Protein AF-A0A850SGL0-F1 (afdb_monomer_lite)

Sequence (329 aa):
MRMSSVAVGAVLAVLAAGAVQAQKPDKGEKARAVVNAAEKLEKAEKAAAKEEERRRKDPLTPYSIAEKSPDADWRTVDPENLLVLDLPAGPVFVEMRPDLAPAHVAQIKTLVRQGFYNGLTFHRVIEGFVAQGGDPKGDGTGRSSLPDLKGEFVKDAKDVANFDEIGRDRIAARVGFIEGLPVGAQPESLRSFRADRRVELWPLHCPGVLSMARSSRPDSANSQFFILLGDARLNLDRTYTVWGMIVDGTENSRRIDRGEPPKRPTPIVRARMALDMPAAERPKIEVMKTGSESFKKYVEALGAVKDGYVKDVCDITAPRRINGKIEIL

Radius of gyration: 26.4 Å; chains: 1; bounding box: 70×52×76 Å

pLDDT: mean 89.94, std 16.81, range [28.95, 98.88]

Foldseek 3Di:
DDDDDDDPPPDPDDDDDDDDDDDDDDPVVVVVVVVVVVVVVVVVVVVVVVVVVVCVVDPPALVVLVVPDDPVQKDWQDLQQWKWFQFPLGIWIKRWDCLQVVVVSVQQQVCQVVQQQAFWFQFAADAQFKRKIQAPVSQPPHFDPDDFAAASQKDQPVSDPQFLWQFAEPQARTWGDDLFFIKGWHDQVCLVVDPVSGIIMGGFLFAQWKWFDADPDLRGGGRMIIGTNHGCRVPPHSRIRTTIGTLDDSVVVNPQAHDNGGPDTTGRNGMDRLVPDDPVPRKGKMWRRRNDPSNVSSCVSVVQDDPRYGHDPSVDGTWMATNNRIDDD

Secondary structure (DSSP, 8-state):
-----------------------PPPHHHHHHHHHHHHHHHHHHHHHHHHHHHHHHHS---HHHHHHH--GGGEEEPPGGGEEEEEETTEEEEEEE-TTT-HHHHHHHHHHHHTTTTTT-B--EEETTTEEEE-BSSSSS----SSPPBPP---EEGGG-S--EEEEB-SS-SEEEEETTEEEEE--GGGGGTSTT---EEEE---TTEEEE---SSSS-B-S-EEEESS--HHHHTTTS-EEEEEEE-HHHHHTSPPBTTBSSPPB--EEEEGGGS-GGGS--EEEE-TTSHHHHHHHHHTT-EETTEES-GGG----EEETTEEE--

Structure (mmCIF, N/CA/C/O backbone):
data_AF-A0A850SGL0-F1
#
_entry.id   AF-A0A850SGL0-F1
#
loop_
_atom_site.group_PDB
_atom_site.id
_atom_site.type_symbol
_atom_site.label_atom_id
_atom_site.label_alt_id
_atom_site.label_comp_id
_atom_site.label_asym_id
_atom_site.label_entity_id
_atom_site.label_seq_id
_atom_site.pdbx_PDB_ins_code
_atom_site.Cartn_x
_atom_site.Cartn_y
_atom_site.Cartn_z
_atom_site.occupancy
_atom_site.B_iso_or_equiv
_atom_site.auth_seq_id
_atom_site.auth_comp_id
_atom_site.auth_asym_id
_atom_site.auth_atom_id
_atom_site.pdbx_PDB_model_num
ATOM 1 N N . MET A 1 1 ? 1.103 -4.301 52.916 1.00 33.78 1 MET A N 1
ATOM 2 C CA . MET A 1 1 ? 1.356 -3.006 52.240 1.00 33.78 1 MET A CA 1
ATOM 3 C C . MET A 1 1 ? 0.065 -2.568 51.562 1.00 33.78 1 MET A C 1
ATOM 5 O O . MET A 1 1 ? -0.638 -3.416 51.036 1.00 33.78 1 MET A O 1
ATOM 9 N N . ARG A 1 2 ? -0.293 -1.293 51.727 1.00 33.72 2 ARG A N 1
ATOM 10 C CA . ARG A 1 2 ? -1.637 -0.699 51.598 1.00 33.72 2 ARG A CA 1
ATOM 11 C C . ARG A 1 2 ? -2.278 -0.868 50.206 1.00 33.72 2 ARG A C 1
ATOM 13 O O . ARG A 1 2 ? -1.686 -0.448 49.220 1.00 33.72 2 ARG A O 1
ATOM 20 N N . MET A 1 3 ? -3.514 -1.377 50.155 1.00 28.95 3 MET A N 1
ATOM 21 C CA . MET A 1 3 ? -4.458 -1.098 49.064 1.00 28.95 3 MET A CA 1
ATOM 22 C C . MET A 1 3 ? -5.067 0.281 49.329 1.00 28.95 3 MET A C 1
ATOM 24 O O . MET A 1 3 ? -5.768 0.466 50.322 1.00 28.95 3 MET A O 1
ATOM 28 N N . SER A 1 4 ? -4.747 1.255 48.480 1.00 31.31 4 SER A N 1
ATOM 29 C CA . SER A 1 4 ? -5.344 2.589 48.527 1.00 31.31 4 SER A CA 1
ATOM 30 C C . SER A 1 4 ? -6.719 2.559 47.869 1.00 31.31 4 SER A C 1
ATOM 32 O O . SER A 1 4 ? -6.849 2.432 46.656 1.00 31.31 4 SER A O 1
ATOM 34 N N . SER A 1 5 ? -7.735 2.692 48.708 1.00 36.97 5 SER A N 1
ATOM 35 C CA . SER A 1 5 ? -9.097 3.090 48.391 1.00 36.97 5 SER A CA 1
ATOM 36 C C . SER A 1 5 ? -9.104 4.511 47.821 1.00 36.97 5 SER A C 1
ATOM 38 O O . SER A 1 5 ? -8.933 5.475 48.562 1.00 36.97 5 SER A O 1
ATOM 40 N N . VAL A 1 6 ? -9.301 4.660 46.509 1.00 35.28 6 VAL A N 1
ATOM 41 C CA . VAL A 1 6 ? -9.584 5.959 45.881 1.00 35.28 6 VAL A CA 1
ATOM 42 C C . VAL A 1 6 ? -10.617 5.768 44.767 1.00 35.28 6 VAL A C 1
ATOM 44 O O . VAL A 1 6 ? -10.437 4.930 43.891 1.00 35.28 6 VAL A O 1
ATOM 47 N N . ALA A 1 7 ? -11.659 6.605 44.822 1.00 34.94 7 ALA A N 1
ATOM 48 C CA . ALA A 1 7 ? -12.658 6.899 43.788 1.00 34.94 7 ALA A CA 1
ATOM 49 C C . ALA A 1 7 ? -13.904 5.990 43.657 1.00 34.94 7 ALA A C 1
ATOM 51 O O . ALA A 1 7 ? -14.229 5.516 42.576 1.00 34.94 7 ALA A O 1
ATOM 52 N N . VAL A 1 8 ? -14.709 5.903 44.724 1.00 32.78 8 VAL A N 1
ATOM 53 C CA . VAL A 1 8 ? -16.189 5.847 44.606 1.00 32.78 8 VAL A CA 1
ATOM 54 C C . VAL A 1 8 ? -16.765 7.069 45.328 1.00 32.78 8 VAL A C 1
ATOM 56 O O . VAL A 1 8 ? -17.462 6.981 46.331 1.00 32.78 8 VAL A O 1
ATOM 59 N N . GLY A 1 9 ? -16.355 8.254 44.880 1.00 31.41 9 GLY A N 1
ATOM 60 C CA . GLY A 1 9 ? -16.652 9.517 45.550 1.00 31.41 9 GLY A CA 1
ATOM 61 C C . GLY A 1 9 ? -16.873 10.645 44.558 1.00 31.41 9 GLY A C 1
ATOM 62 O O . GLY A 1 9 ? -16.135 11.618 44.595 1.00 31.41 9 GLY A O 1
ATOM 63 N N . ALA A 1 10 ? -17.836 10.497 43.642 1.00 36.59 10 ALA A N 1
ATOM 64 C CA . ALA A 1 10 ? -18.310 11.596 42.794 1.00 36.59 10 ALA A CA 1
ATOM 65 C C . ALA A 1 10 ? -19.647 11.271 42.091 1.00 36.59 10 ALA A C 1
ATOM 67 O O . ALA A 1 10 ? -19.711 11.262 40.869 1.00 36.59 10 ALA A O 1
ATOM 68 N N . VAL A 1 11 ? -20.733 11.013 42.832 1.00 31.78 11 VAL A N 1
ATOM 69 C CA . VAL A 1 11 ? -22.109 11.109 42.274 1.00 31.78 11 VAL A CA 1
ATOM 70 C C . VAL A 1 11 ? -23.056 11.771 43.286 1.00 31.78 11 VAL A C 1
ATOM 72 O O . VAL A 1 11 ? -24.166 11.320 43.541 1.00 31.78 11 VAL A O 1
ATOM 75 N N . LEU A 1 12 ? -22.603 12.859 43.909 1.00 31.55 12 LEU A N 1
ATOM 76 C CA . LEU A 1 12 ? -23.414 13.650 44.840 1.00 31.55 12 LEU A CA 1
ATOM 77 C C . LEU A 1 12 ? -23.249 15.143 44.538 1.00 31.55 12 LEU A C 1
ATOM 79 O O . LEU A 1 12 ? -22.857 15.925 45.393 1.00 31.55 12 LEU A O 1
ATOM 83 N N . ALA A 1 13 ? -23.478 15.531 43.280 1.00 35.78 13 ALA A N 1
ATOM 84 C CA . ALA A 1 13 ? -23.417 16.934 42.870 1.00 35.78 13 ALA A CA 1
ATOM 85 C C . ALA A 1 13 ? -24.183 17.221 41.567 1.00 35.78 13 ALA A C 1
ATOM 87 O O . ALA A 1 13 ? -23.604 17.739 40.625 1.00 35.78 13 ALA A O 1
ATOM 88 N N . VAL A 1 14 ? -25.484 16.930 41.494 1.00 33.84 14 VAL A N 1
ATOM 89 C CA . VAL A 1 14 ? -26.382 17.673 40.590 1.00 33.84 14 VAL A CA 1
ATOM 90 C C . VAL A 1 14 ? -27.752 17.731 41.246 1.00 33.84 14 VAL A C 1
ATOM 92 O O . VAL A 1 14 ? -28.431 16.717 41.280 1.00 33.84 14 VAL A O 1
ATOM 95 N N . LEU A 1 15 ? -28.127 18.887 41.798 1.00 36.53 15 LEU A N 1
ATOM 96 C CA . LEU A 1 15 ? -29.508 19.388 41.899 1.00 36.53 15 LEU A CA 1
ATOM 97 C C . LEU A 1 15 ? -29.483 20.755 42.610 1.00 36.53 15 LEU A C 1
ATOM 99 O O . LEU A 1 15 ? -29.804 20.849 43.789 1.00 36.53 15 LEU A O 1
ATOM 103 N N . ALA A 1 16 ? -29.084 21.813 41.899 1.00 37.00 16 ALA A N 1
ATOM 104 C CA . ALA A 1 16 ? -29.502 23.189 42.204 1.00 37.00 16 ALA A CA 1
ATOM 105 C C . ALA A 1 16 ? -29.044 24.163 41.104 1.00 37.00 16 ALA A C 1
ATOM 107 O O . ALA A 1 16 ? -27.930 24.666 41.167 1.00 37.00 16 ALA A O 1
ATOM 108 N N . ALA A 1 17 ? -29.905 24.428 40.116 1.00 38.16 17 ALA A N 1
ATOM 109 C CA . ALA A 1 17 ? -30.113 25.755 39.510 1.00 38.16 17 ALA A CA 1
ATOM 110 C C . ALA A 1 17 ? -31.098 25.630 38.336 1.00 38.16 17 ALA A C 1
ATOM 112 O O . ALA A 1 17 ? -30.758 25.132 37.269 1.00 38.16 17 ALA A O 1
ATOM 113 N N . GLY A 1 18 ? -32.335 26.071 38.552 1.00 32.91 18 GLY A N 1
ATOM 114 C CA . GLY A 1 18 ? -33.391 26.084 37.543 1.00 32.91 18 GLY A CA 1
ATOM 115 C C . GLY A 1 18 ? -34.723 26.413 38.198 1.00 32.91 18 GLY A C 1
ATOM 116 O O . GLY A 1 18 ? -35.476 25.517 38.565 1.00 32.91 18 GLY A O 1
ATOM 117 N N . ALA A 1 19 ? -34.975 27.702 38.425 1.00 39.66 19 ALA A N 1
ATOM 118 C CA . ALA A 1 19 ? -36.243 28.191 38.945 1.00 39.66 19 ALA A CA 1
ATOM 119 C C . ALA A 1 19 ? -37.332 28.029 37.872 1.00 39.66 19 ALA A C 1
ATOM 121 O O . ALA A 1 19 ? -37.523 28.892 37.024 1.00 39.66 19 ALA A O 1
ATOM 122 N N . VAL A 1 20 ? -38.040 26.903 37.921 1.00 36.47 20 VAL A N 1
ATOM 123 C CA . VAL A 1 20 ? -39.351 26.708 37.298 1.00 36.47 20 VAL A CA 1
ATOM 124 C C . VAL A 1 20 ? -40.297 26.334 38.432 1.00 36.47 20 VAL A C 1
ATOM 126 O O . VAL A 1 20 ? -39.972 25.478 39.255 1.00 36.47 20 VAL A O 1
ATOM 129 N N . GLN A 1 21 ? -41.436 27.022 38.526 1.00 45.97 21 GLN A N 1
ATOM 130 C CA . GLN A 1 21 ? -42.489 26.731 39.497 1.00 45.97 21 GLN A CA 1
ATOM 131 C C . GLN A 1 21 ? -42.933 25.269 39.371 1.00 45.97 21 GLN A C 1
ATOM 133 O O . GLN A 1 21 ? -43.703 24.915 38.486 1.00 45.97 21 GLN A O 1
ATOM 138 N N . ALA A 1 22 ? -42.442 24.426 40.276 1.00 42.88 22 ALA A N 1
ATOM 139 C CA . ALA A 1 22 ? -42.881 23.054 40.448 1.00 42.88 22 ALA A CA 1
ATOM 140 C C . ALA A 1 22 ? -43.537 22.923 41.825 1.00 42.88 22 ALA A C 1
ATOM 142 O O . ALA A 1 22 ? -42.980 23.336 42.847 1.00 42.88 22 ALA A O 1
ATOM 143 N N . GLN A 1 23 ? -44.748 22.368 41.828 1.00 50.06 23 GLN A N 1
ATOM 144 C CA . GLN A 1 23 ? -45.470 21.889 43.005 1.00 50.06 23 GLN A CA 1
ATOM 145 C C . GLN A 1 23 ? -44.514 21.207 43.998 1.00 50.06 23 GLN A C 1
ATOM 147 O O . GLN A 1 23 ? -43.664 20.413 43.597 1.00 50.06 23 GLN A O 1
ATOM 152 N N . LYS A 1 24 ? -44.645 21.510 45.302 1.00 48.31 24 LYS A N 1
ATOM 153 C CA . LYS A 1 24 ? -43.891 20.810 46.355 1.00 48.31 24 LYS A CA 1
ATOM 154 C C . LYS A 1 24 ? -44.195 19.307 46.231 1.00 48.31 24 LYS A C 1
ATOM 156 O O . LYS A 1 24 ? -45.353 18.948 46.430 1.00 48.31 24 LYS A O 1
ATOM 161 N N . PRO A 1 25 ? -43.202 18.450 45.928 1.00 49.62 25 PRO A N 1
ATOM 162 C CA . PRO A 1 25 ? -43.452 17.025 45.756 1.00 49.62 25 PRO A CA 1
ATOM 163 C C . PRO A 1 25 ? -43.920 16.421 47.077 1.00 49.62 25 PRO A C 1
ATOM 165 O O . PRO A 1 25 ? -43.386 16.773 48.139 1.00 49.62 25 PRO A O 1
ATOM 168 N N . ASP A 1 26 ? -44.890 15.514 47.006 1.00 61.56 26 ASP A N 1
ATOM 169 C CA . ASP A 1 26 ? -45.398 14.775 48.158 1.00 61.56 26 ASP A CA 1
ATOM 170 C C . ASP A 1 26 ? -44.255 13.986 48.834 1.00 61.56 26 ASP A C 1
ATOM 172 O O . ASP A 1 26 ? -43.322 13.503 48.178 1.00 61.56 26 ASP A O 1
ATOM 176 N N . LYS A 1 27 ? -44.292 13.846 50.166 1.00 59.03 27 LYS A N 1
ATOM 177 C CA . LYS A 1 27 ? -43.261 13.113 50.927 1.00 59.03 27 LYS A CA 1
ATOM 178 C C . LYS A 1 27 ? -43.120 11.666 50.429 1.00 59.03 27 LYS A C 1
ATOM 180 O O . LYS A 1 27 ? -42.008 11.138 50.432 1.00 59.03 27 LYS A O 1
ATOM 185 N N . GLY A 1 28 ? -44.212 11.058 49.955 1.00 62.16 28 GLY A N 1
ATOM 186 C CA . GLY A 1 28 ? -44.210 9.722 49.349 1.00 62.16 28 GLY A CA 1
ATOM 187 C C . GLY A 1 28 ? -43.513 9.650 47.983 1.00 62.16 28 GLY A C 1
ATOM 188 O O . GLY A 1 28 ? -42.876 8.645 47.665 1.00 62.16 28 GLY A O 1
ATOM 189 N N . GLU A 1 29 ? -43.561 10.725 47.195 1.00 64.44 29 GLU A N 1
ATOM 190 C CA . GLU A 1 29 ? -42.944 10.805 45.866 1.00 64.44 29 GLU A CA 1
ATOM 191 C C . GLU A 1 29 ? -41.420 10.968 45.961 1.00 64.44 29 GLU A C 1
ATOM 193 O O . GLU A 1 29 ? -40.671 10.275 45.269 1.00 64.44 29 GLU A O 1
ATOM 198 N N . LYS A 1 30 ? -40.942 11.790 46.908 1.00 65.25 30 LYS A N 1
ATOM 199 C CA . LYS A 1 30 ? -39.504 11.900 47.213 1.00 65.25 30 LYS A CA 1
ATOM 200 C C . LYS A 1 30 ? -38.923 10.590 47.740 1.00 65.25 30 LYS A C 1
ATOM 202 O O . LYS A 1 30 ? -37.830 10.209 47.331 1.00 65.25 30 LYS A O 1
ATOM 207 N N . ALA A 1 31 ? -39.648 9.887 48.610 1.00 68.12 31 ALA A N 1
ATOM 208 C CA . ALA A 1 31 ? -39.209 8.595 49.134 1.00 68.12 31 ALA A CA 1
ATOM 209 C C . ALA A 1 31 ? -39.085 7.540 48.019 1.00 68.12 31 ALA A C 1
ATOM 211 O O . ALA A 1 31 ? -38.063 6.863 47.929 1.00 68.12 31 ALA A O 1
ATOM 212 N N . ARG A 1 32 ? -40.067 7.459 47.108 1.00 76.50 32 ARG A N 1
ATOM 213 C CA . ARG A 1 32 ? -39.998 6.583 45.924 1.00 76.50 32 ARG A CA 1
ATOM 214 C C . ARG A 1 32 ? -38.840 6.933 44.989 1.00 76.50 32 ARG A C 1
ATOM 216 O O . ARG A 1 32 ? -38.176 6.030 44.492 1.00 76.50 32 ARG A O 1
ATOM 223 N N . ALA A 1 33 ? -38.571 8.219 44.766 1.00 75.75 33 ALA A N 1
ATOM 224 C CA . ALA A 1 33 ? -37.459 8.653 43.920 1.00 75.75 33 ALA A CA 1
ATOM 225 C C . ALA A 1 33 ? -36.092 8.227 44.485 1.00 75.75 33 ALA A C 1
ATOM 227 O O . ALA A 1 33 ? -35.233 7.774 43.729 1.00 75.75 33 ALA A O 1
ATOM 228 N N . VAL A 1 34 ? -35.909 8.314 45.807 1.00 77.88 34 VAL A N 1
ATOM 229 C CA . VAL A 1 34 ? -34.675 7.884 46.487 1.00 77.88 34 VAL A CA 1
ATOM 230 C C . VAL A 1 34 ? -34.494 6.366 46.407 1.00 77.88 34 VAL A C 1
ATOM 232 O O . VAL A 1 34 ? -33.401 5.909 46.082 1.00 77.88 34 VAL A O 1
ATOM 235 N N . VAL A 1 35 ? -35.559 5.587 46.623 1.00 82.81 35 VAL A N 1
ATOM 236 C 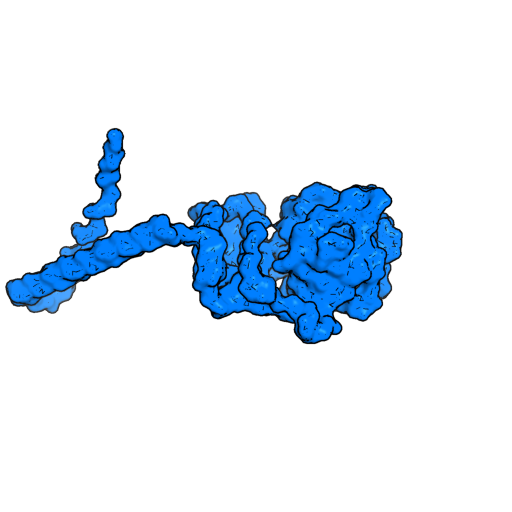CA . VAL A 1 35 ? -35.513 4.118 46.496 1.00 82.81 35 VAL A CA 1
ATOM 237 C C . VAL A 1 35 ? -35.158 3.703 45.065 1.00 82.81 35 VAL A C 1
ATOM 239 O O . VAL A 1 35 ? -34.231 2.925 44.861 1.00 82.81 35 VAL A O 1
ATOM 242 N N . ASN A 1 36 ? -35.798 4.307 44.060 1.00 85.19 36 ASN A N 1
ATOM 243 C CA . ASN A 1 36 ? -35.505 4.026 42.651 1.00 85.19 36 ASN A CA 1
ATOM 244 C C . ASN A 1 36 ? -34.065 4.400 42.255 1.00 85.19 36 ASN A C 1
ATOM 246 O O . ASN A 1 36 ? -33.461 3.743 41.406 1.00 85.19 36 ASN A O 1
ATOM 250 N N . ALA A 1 37 ? -33.511 5.471 42.831 1.00 80.75 37 ALA A N 1
ATOM 251 C CA . ALA A 1 37 ? -32.126 5.869 42.599 1.00 80.75 37 ALA A CA 1
ATOM 252 C C . ALA A 1 37 ? -31.135 4.883 43.240 1.00 80.75 37 ALA A C 1
ATOM 254 O O . ALA A 1 37 ? -30.155 4.509 42.595 1.00 80.75 37 ALA A O 1
ATOM 255 N N . ALA A 1 38 ? -31.416 4.418 44.462 1.00 83.94 38 ALA A N 1
ATOM 256 C CA . ALA A 1 38 ? -30.606 3.417 45.154 1.00 83.94 38 ALA A CA 1
ATOM 257 C C . ALA A 1 38 ? -30.594 2.072 44.405 1.00 83.94 38 ALA A C 1
ATOM 259 O O . ALA A 1 38 ? -29.526 1.513 44.170 1.00 83.94 38 ALA A O 1
ATOM 260 N N . GLU A 1 39 ? -31.750 1.604 43.924 1.00 89.31 39 GLU A N 1
ATOM 261 C CA . GLU A 1 39 ? -31.835 0.382 43.111 1.00 89.31 39 GLU A CA 1
ATOM 262 C C . GLU A 1 39 ? -31.073 0.500 41.780 1.00 89.31 39 GLU A C 1
ATOM 264 O O . GLU A 1 39 ? -30.473 -0.469 41.307 1.00 89.31 39 GLU A O 1
ATOM 269 N N . LYS A 1 40 ? -31.083 1.684 41.150 1.00 87.94 40 LYS A N 1
ATOM 270 C CA . LYS A 1 40 ? -30.298 1.943 39.931 1.00 87.94 40 LYS A CA 1
ATOM 271 C C . LYS A 1 40 ? -28.796 1.918 40.205 1.00 87.94 40 LYS A C 1
ATOM 273 O O . LYS A 1 40 ? -28.064 1.352 39.396 1.00 87.94 40 LYS A O 1
ATOM 278 N N . LEU A 1 41 ? -28.352 2.503 41.318 1.00 87.56 41 LEU A N 1
ATOM 279 C CA . LEU A 1 41 ? -26.951 2.482 41.745 1.00 87.56 41 LEU A CA 1
ATOM 280 C C . LEU A 1 41 ? -26.482 1.053 42.032 1.00 87.56 41 LEU A C 1
ATOM 282 O O . LEU A 1 41 ? -25.485 0.625 41.461 1.00 87.56 41 LEU A O 1
ATOM 286 N N . GLU A 1 42 ? -27.250 0.275 42.795 1.00 90.94 42 GLU A N 1
ATOM 287 C CA . GLU A 1 42 ? -26.913 -1.120 43.104 1.00 90.94 42 GLU A CA 1
ATOM 288 C C . GLU A 1 42 ? -26.823 -1.987 41.833 1.00 90.94 42 GLU A C 1
ATOM 290 O O . GLU A 1 42 ? -25.911 -2.805 41.674 1.00 90.94 42 GLU A O 1
ATOM 295 N N . LYS A 1 43 ? -27.745 -1.794 40.878 1.00 88.06 43 LYS A N 1
ATOM 296 C CA . LYS A 1 43 ? -27.687 -2.472 39.573 1.00 88.06 43 LYS A CA 1
ATOM 297 C C . LYS A 1 43 ? -26.456 -2.061 38.765 1.00 88.06 43 LYS A C 1
ATOM 299 O O . LYS A 1 43 ? -25.845 -2.926 38.138 1.00 88.06 43 LYS A O 1
ATOM 304 N N . ALA A 1 44 ? -26.093 -0.779 38.774 1.00 86.75 44 ALA A N 1
ATOM 305 C CA . ALA A 1 44 ? -24.912 -0.278 38.075 1.00 86.75 44 ALA A CA 1
ATOM 306 C C . ALA A 1 44 ? -23.612 -0.830 38.683 1.00 86.75 44 ALA A C 1
ATOM 308 O O . ALA A 1 44 ? -22.739 -1.274 37.941 1.00 86.75 44 ALA A O 1
ATOM 309 N N . GLU A 1 45 ? -23.512 -0.892 40.012 1.00 89.31 45 GLU A N 1
ATOM 310 C CA . GLU A 1 45 ? -22.363 -1.467 40.723 1.00 89.31 45 GLU A CA 1
ATOM 311 C C . GLU A 1 45 ? -22.209 -2.967 40.443 1.00 89.31 45 GLU A C 1
ATOM 313 O O . GLU A 1 45 ? -21.121 -3.427 40.095 1.00 89.31 45 GLU A O 1
ATOM 318 N N . LYS A 1 46 ? -23.305 -3.736 40.499 1.00 89.88 46 LYS A N 1
ATOM 319 C CA . LYS A 1 46 ? -23.295 -5.168 40.148 1.00 89.88 46 LYS A CA 1
ATOM 320 C C . LYS A 1 46 ? -22.911 -5.403 38.686 1.00 89.88 46 LYS A C 1
ATOM 322 O O . LYS A 1 46 ? -22.181 -6.350 38.391 1.00 89.88 46 LYS A O 1
ATOM 327 N N . ALA A 1 47 ? -23.381 -4.557 37.769 1.00 83.25 47 ALA A N 1
ATOM 328 C CA . ALA A 1 47 ? -22.999 -4.624 36.361 1.00 83.25 47 ALA A CA 1
ATOM 329 C C . ALA A 1 47 ? -21.509 -4.302 36.160 1.00 83.25 47 ALA A C 1
ATOM 331 O O . ALA A 1 47 ? -20.832 -5.028 35.435 1.00 83.25 47 ALA A O 1
ATOM 332 N N . ALA A 1 48 ? -20.987 -3.280 36.844 1.00 81.62 48 ALA A N 1
ATOM 333 C CA . ALA A 1 48 ? -19.575 -2.908 36.799 1.00 81.62 48 ALA A CA 1
ATOM 334 C C . ALA A 1 48 ? -18.665 -4.012 37.362 1.00 81.62 48 ALA A C 1
ATOM 336 O O . ALA A 1 48 ? -17.679 -4.367 36.722 1.00 81.62 48 ALA A O 1
ATOM 337 N N . ALA A 1 49 ? -19.028 -4.624 38.493 1.00 83.69 49 ALA A N 1
ATOM 338 C CA . ALA A 1 49 ? -18.280 -5.739 39.078 1.00 83.69 49 ALA A CA 1
ATOM 339 C C . ALA A 1 49 ? -18.259 -6.971 38.156 1.00 83.69 49 ALA A C 1
ATOM 341 O O . ALA A 1 49 ? -17.220 -7.605 37.977 1.00 83.69 49 ALA A O 1
ATOM 342 N N . LYS A 1 50 ? -19.393 -7.283 37.513 1.00 80.19 50 LYS A N 1
ATOM 343 C CA . LYS A 1 50 ? -19.493 -8.386 36.544 1.00 80.19 50 LYS A CA 1
ATOM 344 C C . LYS A 1 50 ? -18.682 -8.113 35.272 1.00 80.19 50 LYS A C 1
ATOM 346 O O . LYS A 1 50 ? -18.078 -9.030 34.720 1.00 80.19 50 LYS A O 1
ATOM 351 N N . GLU A 1 51 ? -18.653 -6.863 34.816 1.00 74.81 51 GLU A N 1
ATOM 352 C CA . GLU A 1 51 ? -17.817 -6.413 33.700 1.00 74.81 51 GLU A CA 1
ATOM 353 C C . GLU A 1 51 ? -16.322 -6.492 34.050 1.00 74.81 51 GLU A C 1
ATOM 355 O O . GLU A 1 51 ? -15.530 -6.955 33.233 1.00 74.81 51 GLU A O 1
ATOM 360 N N . GLU A 1 52 ? -15.928 -6.105 35.267 1.00 75.81 52 GLU A N 1
ATOM 361 C CA . GLU A 1 52 ? -14.544 -6.203 35.746 1.00 75.81 52 GLU A CA 1
ATOM 362 C C . GLU A 1 52 ? -14.090 -7.666 35.871 1.00 75.81 52 GLU A C 1
ATOM 364 O O . GLU A 1 52 ? -13.001 -8.023 35.420 1.00 75.81 52 GLU A O 1
ATOM 369 N N . GLU A 1 53 ? -14.943 -8.542 36.408 1.00 78.75 53 GLU A N 1
ATOM 370 C CA . GLU A 1 53 ? -14.675 -9.980 36.478 1.00 78.75 53 GLU A CA 1
ATOM 371 C C . GLU A 1 53 ? -14.551 -10.603 35.077 1.00 78.75 53 GLU A C 1
ATOM 373 O O . GLU A 1 53 ? -13.645 -11.404 34.833 1.00 78.75 53 GLU A O 1
ATOM 378 N N . ARG A 1 54 ? -15.407 -10.193 34.127 1.00 75.00 54 ARG A N 1
ATOM 379 C CA . ARG A 1 54 ? -15.310 -10.604 32.718 1.00 75.00 54 ARG A CA 1
ATOM 380 C C . ARG A 1 54 ? -14.000 -10.133 32.088 1.00 75.00 54 ARG A C 1
ATOM 382 O O . ARG A 1 54 ? -13.311 -10.943 31.481 1.00 75.00 54 ARG A O 1
ATOM 389 N N . ARG A 1 55 ? -13.625 -8.863 32.276 1.00 69.75 55 ARG A N 1
ATOM 390 C CA . ARG A 1 55 ? -12.366 -8.285 31.766 1.00 69.75 55 ARG A CA 1
ATOM 391 C C . ARG A 1 55 ? -11.126 -8.962 32.345 1.00 69.75 55 ARG A C 1
ATOM 393 O O . ARG A 1 55 ? -10.127 -9.079 31.645 1.00 69.75 55 ARG A O 1
ATOM 400 N N . ARG A 1 56 ? -11.178 -9.420 33.600 1.00 73.38 56 ARG A N 1
ATOM 401 C CA . ARG A 1 56 ? -10.094 -10.213 34.204 1.00 73.38 56 ARG A CA 1
ATOM 402 C C . ARG A 1 56 ? -9.988 -11.614 33.606 1.00 73.38 56 ARG A C 1
ATOM 404 O O . ARG A 1 56 ? -8.879 -12.115 33.465 1.00 73.38 56 ARG A O 1
ATOM 411 N N . LYS A 1 57 ? -11.119 -12.253 33.298 1.00 72.75 57 LYS A N 1
ATOM 412 C CA . LYS A 1 57 ? -11.162 -13.621 32.752 1.00 72.75 57 LYS A CA 1
ATOM 413 C C . LYS A 1 57 ? -10.857 -13.684 31.252 1.00 72.75 57 LYS A C 1
ATOM 415 O O . LYS A 1 57 ? -10.353 -14.700 30.793 1.00 72.75 57 LYS A O 1
ATOM 420 N N . ASP A 1 58 ? -11.154 -12.620 30.515 1.00 67.81 58 ASP A N 1
ATOM 421 C CA . ASP A 1 58 ? -11.007 -12.531 29.061 1.00 67.81 58 ASP A CA 1
ATOM 422 C C . ASP A 1 58 ? -10.482 -11.132 28.690 1.00 67.81 58 ASP A C 1
ATOM 424 O O . ASP A 1 58 ? -11.266 -10.233 28.359 1.00 67.81 58 ASP A O 1
ATOM 428 N N . PRO A 1 59 ? -9.163 -10.892 28.841 1.00 72.06 59 PRO A N 1
ATOM 429 C CA . PRO A 1 59 ? -8.578 -9.611 28.489 1.00 72.06 59 PRO A CA 1
ATOM 430 C C . PRO A 1 59 ? -8.792 -9.330 26.997 1.00 72.06 59 PRO A C 1
ATOM 432 O O . PRO A 1 59 ? -8.590 -10.193 26.139 1.00 72.06 59 PRO A O 1
ATOM 435 N N . LEU A 1 60 ? -9.199 -8.099 26.687 1.00 82.38 60 LEU A N 1
ATOM 436 C CA . LEU A 1 60 ? -9.321 -7.605 25.317 1.00 82.38 60 LEU A CA 1
ATOM 437 C C . LEU A 1 60 ? -7.916 -7.451 24.725 1.00 82.38 60 LEU A C 1
ATOM 439 O O . LEU A 1 60 ? -7.298 -6.394 24.823 1.00 82.38 60 LEU A O 1
ATOM 443 N N . THR A 1 61 ? -7.388 -8.536 24.169 1.00 90.56 61 THR A N 1
ATOM 444 C CA . THR A 1 61 ? -6.149 -8.529 23.399 1.00 90.56 61 THR A CA 1
ATOM 445 C C . THR A 1 61 ? -6.455 -8.084 21.968 1.00 90.56 61 THR A C 1
ATOM 447 O O . THR A 1 61 ? -7.590 -8.244 21.506 1.00 90.56 61 THR A O 1
ATOM 450 N N . PRO A 1 62 ? -5.460 -7.578 21.219 1.00 92.69 62 PRO A N 1
ATOM 451 C CA . PRO A 1 62 ? -5.640 -7.273 19.800 1.00 92.69 62 PRO A CA 1
ATOM 452 C C . PRO A 1 62 ? -6.236 -8.453 19.009 1.00 92.69 62 PRO A C 1
ATOM 454 O O . PRO A 1 62 ? -7.137 -8.264 18.192 1.00 92.69 62 PRO A O 1
ATOM 457 N N . TYR A 1 63 ? -5.806 -9.681 19.324 1.00 92.25 63 TYR A N 1
ATOM 458 C CA . TYR A 1 63 ? -6.351 -10.902 18.729 1.00 92.25 63 TYR A CA 1
ATOM 459 C C . TYR A 1 63 ? -7.809 -11.161 19.100 1.00 92.25 63 TYR A C 1
ATOM 461 O O . TYR A 1 63 ? -8.634 -11.347 18.208 1.00 92.25 63 TYR A O 1
ATOM 469 N N . SER A 1 64 ? -8.156 -11.130 20.392 1.00 92.25 64 SER A N 1
ATOM 470 C CA . SER A 1 64 ? -9.523 -11.439 20.822 1.00 92.25 64 SER A CA 1
ATOM 471 C C . SER A 1 64 ? -10.536 -10.394 20.346 1.00 92.25 64 SER A C 1
ATOM 473 O O . SER A 1 64 ? -11.702 -10.727 20.133 1.00 92.25 64 SER A O 1
ATOM 475 N N . ILE A 1 65 ? -10.100 -9.149 20.120 1.00 94.50 65 ILE A N 1
ATOM 476 C CA . ILE A 1 65 ? -10.911 -8.114 19.472 1.00 94.50 65 ILE A CA 1
ATOM 477 C C . ILE A 1 65 ? -11.222 -8.516 18.032 1.00 94.50 65 ILE A C 1
ATOM 479 O O . ILE A 1 65 ? -12.398 -8.596 17.694 1.00 94.50 65 ILE A O 1
ATOM 483 N N . ALA A 1 66 ? -10.206 -8.825 17.220 1.00 94.06 66 ALA A N 1
ATOM 484 C CA . ALA A 1 66 ? -10.407 -9.223 15.826 1.00 94.06 66 ALA A CA 1
ATOM 485 C C . ALA A 1 66 ? -11.238 -10.511 15.696 1.00 94.06 66 ALA A C 1
ATOM 487 O O . ALA A 1 66 ? -12.104 -10.616 14.827 1.00 94.06 66 ALA A O 1
ATOM 488 N N . GLU A 1 67 ? -11.020 -11.480 16.586 1.00 93.62 67 GLU A N 1
ATOM 489 C CA . GLU A 1 67 ? -11.789 -12.727 16.642 1.00 93.62 67 GLU A CA 1
ATOM 490 C C . GLU A 1 67 ? -13.279 -12.493 16.857 1.00 93.62 67 GLU A C 1
ATOM 492 O O . GLU A 1 67 ? -14.111 -13.095 16.179 1.00 93.62 67 GLU A O 1
ATOM 497 N N . LYS A 1 68 ? -13.620 -11.566 17.750 1.00 93.81 68 LYS A N 1
ATOM 498 C CA . LYS A 1 68 ? -15.006 -11.290 18.141 1.00 93.81 68 LYS A CA 1
ATOM 499 C C . LYS A 1 68 ? -15.662 -10.189 17.308 1.00 93.81 68 LYS A C 1
ATOM 501 O O . LYS A 1 68 ? -16.836 -9.887 17.527 1.00 93.81 68 LYS A O 1
ATOM 506 N N . SER A 1 69 ? -14.934 -9.576 16.374 1.00 96.06 69 SER A N 1
ATOM 507 C CA . SER A 1 69 ? -15.462 -8.528 15.503 1.00 96.06 69 SER A CA 1
ATOM 508 C C . SER A 1 69 ? -16.585 -9.046 14.596 1.00 96.06 69 SER A C 1
ATOM 510 O O . SER A 1 69 ? -16.421 -10.095 13.960 1.00 96.06 69 SER A O 1
ATOM 512 N N . PRO A 1 70 ? -17.706 -8.307 14.482 1.00 97.00 70 PRO A N 1
ATOM 513 C CA . PRO A 1 70 ? -18.813 -8.682 13.612 1.00 97.00 70 PRO A CA 1
ATOM 514 C C . PRO A 1 70 ? -18.385 -8.634 12.143 1.00 97.00 70 PRO A C 1
ATOM 516 O O . PRO A 1 70 ? -17.568 -7.802 11.761 1.00 97.00 70 PRO A O 1
ATOM 519 N N . ASP A 1 71 ? -18.995 -9.461 11.294 1.00 96.69 71 ASP A N 1
ATOM 520 C CA . ASP A 1 71 ? -18.664 -9.524 9.859 1.00 96.69 71 ASP A CA 1
ATOM 521 C C . ASP A 1 71 ? -18.827 -8.176 9.136 1.00 96.69 71 ASP A C 1
ATOM 523 O O . ASP A 1 71 ? -18.100 -7.885 8.191 1.00 96.69 71 ASP A O 1
ATOM 527 N N . ALA A 1 72 ? -19.719 -7.306 9.621 1.00 97.56 72 ALA A N 1
ATOM 528 C CA . ALA A 1 72 ? -19.901 -5.955 9.090 1.00 97.56 72 ALA A CA 1
ATOM 529 C C . ALA A 1 72 ? -18.655 -5.055 9.236 1.00 97.56 72 ALA A C 1
ATOM 531 O O . ALA A 1 72 ? -18.512 -4.101 8.464 1.00 97.56 72 ALA A O 1
ATOM 532 N N . ASP A 1 73 ? -17.752 -5.365 10.171 1.00 97.62 73 ASP A N 1
ATOM 533 C CA . ASP A 1 73 ? -16.493 -4.640 10.388 1.00 97.62 73 ASP A CA 1
ATOM 534 C C . ASP A 1 73 ? -15.373 -5.119 9.455 1.00 97.62 73 ASP A C 1
ATOM 536 O O . ASP A 1 73 ? -14.270 -4.580 9.488 1.00 97.62 73 ASP A O 1
ATOM 540 N N . TRP A 1 74 ? -15.647 -6.094 8.589 1.00 97.81 74 TRP A N 1
ATOM 541 C CA . TRP A 1 74 ? -14.712 -6.602 7.593 1.00 97.81 74 TRP A CA 1
ATOM 542 C C . TRP A 1 74 ? -15.138 -6.167 6.195 1.00 97.81 74 TRP A C 1
ATOM 544 O O . TRP A 1 74 ? -16.323 -6.010 5.888 1.00 97.81 74 TRP A O 1
ATOM 554 N N . ARG A 1 75 ? -14.155 -5.947 5.326 1.00 97.25 75 ARG A N 1
ATOM 555 C CA . ARG A 1 75 ? -14.357 -5.758 3.888 1.00 97.25 75 ARG A CA 1
ATOM 556 C C . ARG A 1 75 ? -13.602 -6.842 3.141 1.00 97.25 75 ARG A C 1
ATOM 558 O O . ARG A 1 75 ? -12.466 -7.150 3.485 1.00 97.25 75 ARG A O 1
ATOM 565 N N . THR A 1 76 ? -14.213 -7.408 2.112 1.00 97.69 76 THR A N 1
ATOM 566 C CA . THR A 1 76 ? -13.501 -8.294 1.190 1.00 97.69 76 THR A CA 1
ATOM 567 C C . THR A 1 76 ? -12.661 -7.448 0.239 1.00 97.69 76 THR A C 1
ATOM 569 O O . THR A 1 76 ? -13.150 -6.450 -0.290 1.00 97.69 76 THR A O 1
ATOM 572 N N . VAL A 1 77 ? -11.403 -7.832 0.033 1.00 97.88 77 VAL A N 1
ATOM 573 C CA . VAL A 1 77 ? -10.538 -7.195 -0.962 1.00 97.88 77 VAL A CA 1
ATOM 574 C C . VAL A 1 77 ? -11.062 -7.532 -2.355 1.00 97.88 77 VAL A C 1
ATOM 576 O O . VAL A 1 77 ? -11.313 -8.698 -2.667 1.00 97.88 77 VAL A O 1
ATOM 579 N N . ASP A 1 78 ? -11.238 -6.511 -3.190 1.00 97.56 78 ASP A N 1
ATOM 580 C CA . ASP A 1 78 ? -11.741 -6.683 -4.550 1.00 97.56 78 ASP A CA 1
ATOM 581 C C . ASP A 1 78 ? -10.723 -7.466 -5.403 1.00 97.56 78 ASP A C 1
ATOM 583 O O . ASP A 1 78 ? -9.588 -7.002 -5.571 1.00 97.56 78 ASP A O 1
ATOM 587 N N . PRO A 1 79 ? -11.090 -8.629 -5.979 1.00 97.81 79 PRO A N 1
ATOM 588 C CA . PRO A 1 79 ? -10.188 -9.396 -6.833 1.00 97.81 79 PRO A CA 1
ATOM 589 C C . PRO A 1 79 ? -9.713 -8.623 -8.073 1.00 97.81 79 PRO A C 1
ATOM 591 O O . PRO A 1 79 ? -8.656 -8.954 -8.616 1.00 97.81 79 PRO A O 1
ATOM 594 N N . GLU A 1 80 ? -10.438 -7.596 -8.532 1.00 97.94 80 GLU A N 1
ATOM 595 C CA . GLU A 1 80 ? -9.980 -6.719 -9.614 1.00 97.94 80 GLU A CA 1
ATOM 596 C C . GLU A 1 80 ? -8.768 -5.874 -9.198 1.00 97.94 80 GLU A C 1
ATOM 598 O O . GLU A 1 80 ? -7.939 -5.509 -10.033 1.00 97.94 80 GLU A O 1
ATOM 603 N N . ASN A 1 81 ? -8.633 -5.574 -7.908 1.00 98.38 81 ASN A N 1
ATOM 604 C CA . ASN A 1 81 ? -7.536 -4.787 -7.354 1.00 98.38 81 ASN A CA 1
ATOM 605 C C . ASN A 1 81 ? -6.535 -5.639 -6.571 1.00 98.38 81 ASN A C 1
ATOM 607 O O . ASN A 1 81 ? -5.631 -5.089 -5.954 1.00 98.38 81 ASN A O 1
ATOM 611 N N . LEU A 1 82 ? -6.637 -6.966 -6.640 1.00 98.62 82 LEU A N 1
ATOM 612 C CA . LEU A 1 82 ? -5.719 -7.874 -5.967 1.00 98.62 82 LEU A CA 1
ATOM 613 C C . LEU A 1 82 ? -4.693 -8.444 -6.953 1.00 98.62 82 LEU A C 1
ATOM 615 O O . LEU A 1 82 ? -5.021 -9.240 -7.836 1.00 98.62 82 LEU A O 1
ATOM 619 N N . LEU A 1 83 ? -3.439 -8.035 -6.788 1.00 98.75 83 LEU A N 1
ATOM 620 C CA . LEU A 1 83 ? -2.284 -8.590 -7.487 1.00 98.75 83 LEU A CA 1
ATOM 621 C C . LEU A 1 83 ? -1.709 -9.759 -6.678 1.00 98.75 83 LEU A C 1
ATOM 623 O O . LEU A 1 83 ? -1.482 -9.644 -5.476 1.00 98.75 83 LEU A O 1
ATOM 627 N N . VAL A 1 84 ? -1.433 -10.871 -7.354 1.00 98.56 84 VAL A N 1
ATOM 628 C CA . VAL A 1 84 ? -0.746 -12.042 -6.804 1.00 98.56 84 VAL A CA 1
ATOM 629 C C . VAL A 1 84 ? 0.645 -12.121 -7.420 1.00 98.56 84 VAL A C 1
ATOM 631 O O . VAL A 1 84 ? 0.780 -12.289 -8.635 1.00 98.56 84 VAL A O 1
ATOM 634 N N . LEU A 1 85 ? 1.673 -11.980 -6.585 1.00 98.56 85 LEU A N 1
ATOM 635 C CA . LEU A 1 85 ? 3.076 -12.148 -6.950 1.00 98.56 85 LEU A CA 1
ATOM 636 C C . LEU A 1 85 ? 3.587 -13.466 -6.373 1.00 98.56 85 LEU A C 1
ATOM 638 O O . LEU A 1 85 ? 3.843 -13.565 -5.176 1.00 98.56 85 LEU A O 1
ATOM 642 N N . ASP A 1 86 ? 3.767 -14.475 -7.218 1.00 98.50 86 ASP A N 1
ATOM 643 C CA . ASP A 1 86 ? 4.390 -15.728 -6.806 1.00 98.50 86 ASP A CA 1
ATOM 644 C C . ASP A 1 86 ? 5.905 -15.525 -6.706 1.00 98.50 86 ASP A C 1
ATOM 646 O O . ASP A 1 86 ? 6.578 -15.251 -7.707 1.00 98.50 86 ASP A O 1
ATOM 650 N N . LEU A 1 87 ? 6.448 -15.678 -5.500 1.00 98.62 87 LEU A N 1
ATOM 651 C CA . LEU A 1 87 ? 7.885 -15.706 -5.237 1.00 98.62 87 LEU A CA 1
ATOM 652 C C . LEU A 1 87 ? 8.320 -17.137 -4.886 1.00 98.62 87 LEU A C 1
ATOM 654 O O . LEU A 1 87 ? 7.488 -17.943 -4.466 1.00 98.62 87 LEU A O 1
ATOM 658 N N . PRO A 1 88 ? 9.623 -17.471 -4.959 1.00 98.50 88 PRO A N 1
ATOM 659 C CA . PRO A 1 88 ? 10.113 -18.783 -4.530 1.00 98.50 88 PRO A CA 1
ATOM 660 C C . PRO A 1 88 ? 9.784 -19.128 -3.069 1.00 98.50 88 PRO A C 1
ATOM 662 O O . PRO A 1 88 ? 9.674 -20.300 -2.726 1.00 98.50 88 PRO A O 1
ATOM 665 N N . ALA A 1 89 ? 9.638 -18.115 -2.208 1.00 98.00 89 ALA A N 1
ATOM 666 C CA . ALA A 1 89 ? 9.279 -18.292 -0.803 1.00 98.00 89 ALA A CA 1
ATOM 667 C C . ALA A 1 89 ? 7.774 -18.525 -0.571 1.00 98.00 89 ALA A C 1
ATOM 669 O O . ALA A 1 89 ? 7.404 -18.998 0.497 1.00 98.00 89 ALA A O 1
ATOM 670 N N . GLY A 1 90 ? 6.928 -18.204 -1.552 1.00 98.12 90 GLY A N 1
ATOM 671 C CA . GLY A 1 90 ? 5.474 -18.200 -1.427 1.00 98.12 90 GLY A CA 1
ATOM 672 C C . GLY A 1 90 ? 4.844 -16.984 -2.115 1.00 98.12 90 GLY A C 1
ATOM 673 O O . GLY A 1 90 ? 5.561 -16.078 -2.556 1.00 98.12 90 GLY A O 1
ATOM 674 N N . PRO A 1 91 ? 3.509 -16.956 -2.242 1.00 97.75 91 PRO A N 1
ATOM 675 C CA . PRO A 1 91 ? 2.804 -15.833 -2.840 1.00 97.75 91 PRO A CA 1
ATOM 676 C C . PRO A 1 91 ? 2.839 -14.593 -1.939 1.00 97.75 91 PRO A C 1
ATOM 678 O O . PRO A 1 91 ? 2.869 -14.684 -0.710 1.00 97.75 91 PRO A O 1
ATOM 681 N N . VAL A 1 92 ? 2.802 -13.427 -2.574 1.00 98.44 92 VAL A N 1
ATOM 682 C CA . VAL A 1 92 ? 2.557 -12.125 -1.954 1.00 98.44 92 VAL A CA 1
ATOM 683 C C . VAL A 1 92 ? 1.302 -11.543 -2.588 1.00 98.44 92 VAL A C 1
ATOM 685 O O . VAL A 1 92 ? 1.206 -11.432 -3.812 1.00 98.44 92 VAL A O 1
ATOM 688 N N . PHE A 1 93 ? 0.343 -11.164 -1.755 1.00 98.38 93 PHE A N 1
ATOM 689 C CA . PHE A 1 93 ? -0.939 -10.616 -2.168 1.00 98.38 93 PHE A CA 1
ATOM 690 C C . PHE A 1 93 ? -0.950 -9.116 -1.923 1.00 98.38 93 PHE A C 1
ATOM 692 O O . PHE A 1 93 ? -0.774 -8.668 -0.792 1.00 98.38 93 PHE A O 1
ATOM 699 N N . VAL A 1 94 ? -1.151 -8.340 -2.982 1.00 98.75 94 VAL A N 1
ATOM 700 C CA . VAL A 1 94 ? -1.079 -6.879 -2.959 1.00 98.75 94 VAL A CA 1
ATOM 701 C C . VAL A 1 94 ? -2.429 -6.292 -3.327 1.00 98.75 94 VAL A C 1
ATOM 703 O O . VAL A 1 94 ? -2.900 -6.469 -4.450 1.00 98.75 94 VAL A O 1
ATOM 706 N N . GLU A 1 95 ? -3.026 -5.549 -2.403 1.00 98.62 95 GLU A N 1
ATOM 707 C CA . GLU A 1 95 ? -4.183 -4.716 -2.701 1.00 98.62 95 GLU A CA 1
ATOM 708 C C . GLU A 1 95 ? -3.717 -3.407 -3.344 1.00 98.62 95 GLU A C 1
ATOM 710 O O . GLU A 1 95 ? -2.991 -2.609 -2.747 1.00 98.62 95 GLU A O 1
ATOM 715 N N . MET A 1 96 ? -4.119 -3.206 -4.593 1.00 98.81 96 MET A N 1
ATOM 716 C CA . MET A 1 96 ? -3.829 -2.021 -5.387 1.00 98.81 96 MET A CA 1
ATOM 717 C C . MET A 1 96 ? -4.843 -0.912 -5.120 1.00 98.81 96 MET A C 1
ATOM 719 O O . MET A 1 96 ? -6.005 -1.166 -4.811 1.00 98.81 96 MET A O 1
ATOM 723 N N . ARG A 1 97 ? -4.407 0.336 -5.292 1.00 97.81 97 ARG A N 1
ATOM 724 C CA . ARG A 1 97 ? -5.143 1.538 -4.890 1.00 97.81 97 ARG A CA 1
ATOM 725 C C . ARG A 1 97 ? -5.428 2.468 -6.064 1.00 97.81 97 ARG A C 1
ATOM 727 O O . ARG A 1 97 ? -4.779 3.509 -6.191 1.00 97.81 97 ARG A O 1
ATOM 734 N N . PRO A 1 98 ? -6.377 2.105 -6.952 1.00 97.62 98 PRO A N 1
ATOM 735 C CA . PRO A 1 98 ? -6.741 2.938 -8.099 1.00 97.62 98 PRO A CA 1
ATOM 736 C C . PRO A 1 98 ? -7.377 4.271 -7.685 1.00 97.62 98 PRO A C 1
ATOM 738 O O . PRO A 1 98 ? -7.392 5.210 -8.468 1.00 97.62 98 PRO A O 1
ATOM 741 N N . ASP A 1 99 ? -7.877 4.384 -6.460 1.00 95.31 99 ASP A N 1
ATOM 742 C CA . ASP A 1 99 ? -8.349 5.635 -5.874 1.00 95.31 99 ASP A CA 1
ATOM 743 C C . ASP A 1 99 ? -7.192 6.602 -5.543 1.00 95.31 99 ASP A C 1
ATOM 745 O O . ASP A 1 99 ? -7.344 7.824 -5.624 1.00 95.31 99 ASP A O 1
ATOM 749 N N . LEU A 1 100 ? -5.994 6.074 -5.264 1.00 97.12 100 LEU A N 1
ATOM 750 C CA . LEU A 1 100 ? -4.806 6.865 -4.931 1.00 97.12 100 LEU A CA 1
ATOM 751 C C . LEU A 1 100 ? -3.865 7.071 -6.128 1.00 97.12 100 LEU A C 1
ATOM 753 O O . LEU A 1 100 ? -3.392 8.188 -6.346 1.00 97.12 100 LEU A O 1
ATOM 757 N N . ALA A 1 101 ? -3.661 6.045 -6.950 1.00 98.25 101 ALA A N 1
ATOM 758 C CA . ALA A 1 101 ? -2.779 6.083 -8.117 1.00 98.25 101 ALA A CA 1
ATOM 759 C C . ALA A 1 101 ? -3.419 5.402 -9.347 1.00 98.25 101 ALA A C 1
ATOM 761 O O . ALA A 1 101 ? -2.947 4.348 -9.788 1.00 98.25 101 ALA A O 1
ATOM 762 N N . PRO A 1 102 ? -4.527 5.946 -9.892 1.00 98.25 102 PRO A N 1
ATOM 763 C CA . PRO A 1 102 ? -5.278 5.318 -10.982 1.00 98.25 102 PRO A CA 1
ATOM 764 C C 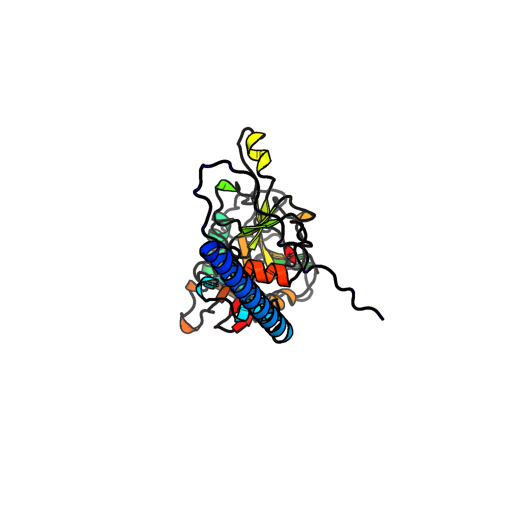. PRO A 1 102 ? -4.430 5.015 -12.220 1.00 98.25 102 PRO A C 1
ATOM 766 O O . PRO A 1 102 ? -4.567 3.933 -12.795 1.00 98.25 102 PRO A O 1
ATOM 769 N N . ALA A 1 103 ? -3.546 5.932 -12.632 1.00 98.75 103 ALA A N 1
ATOM 770 C CA . ALA A 1 103 ? -2.739 5.736 -13.836 1.00 98.75 103 ALA A CA 1
ATOM 771 C C . ALA A 1 103 ? -1.705 4.617 -13.641 1.00 98.75 103 ALA A C 1
ATOM 773 O O . ALA A 1 103 ? -1.550 3.753 -14.508 1.00 98.75 103 ALA A O 1
ATOM 774 N N . HIS A 1 104 ? -1.048 4.582 -12.479 1.00 98.88 104 HIS A N 1
ATOM 775 C CA . HIS A 1 104 ? -0.071 3.537 -12.179 1.00 98.88 104 HIS A CA 1
ATOM 776 C C . HIS A 1 104 ? -0.733 2.175 -11.981 1.00 98.88 104 HIS A C 1
ATOM 778 O O . HIS A 1 104 ? -0.250 1.191 -12.533 1.00 98.88 104 HIS A O 1
ATOM 784 N N . VAL A 1 105 ? -1.871 2.100 -11.284 1.00 98.88 105 VAL A N 1
ATOM 785 C CA . VAL A 1 105 ? -2.610 0.837 -11.132 1.00 98.88 105 VAL A CA 1
ATOM 786 C C . VAL A 1 105 ? -3.070 0.298 -12.489 1.00 98.88 105 VAL A C 1
ATOM 788 O O . VAL A 1 105 ? -2.910 -0.893 -12.755 1.00 98.88 105 VAL A O 1
ATOM 791 N N . ALA A 1 106 ? -3.580 1.150 -13.383 1.00 98.88 106 ALA A N 1
ATOM 792 C CA . ALA A 1 106 ? -3.960 0.735 -14.734 1.00 98.88 106 ALA A CA 1
ATOM 793 C C . ALA A 1 106 ? -2.765 0.186 -15.538 1.00 98.88 106 ALA A C 1
ATOM 795 O O . ALA A 1 106 ? -2.878 -0.853 -16.200 1.00 98.88 106 ALA A O 1
ATOM 796 N N . GLN A 1 107 ? -1.603 0.839 -15.450 1.00 98.81 107 GLN A N 1
ATOM 797 C CA . GLN A 1 107 ? -0.384 0.387 -16.121 1.00 98.81 107 GLN A CA 1
ATOM 798 C C . GLN A 1 107 ? 0.148 -0.928 -15.536 1.00 98.81 107 GLN A C 1
ATOM 800 O O . GLN A 1 107 ? 0.443 -1.847 -16.300 1.00 98.81 107 GLN A O 1
ATOM 805 N N . ILE A 1 108 ? 0.199 -1.069 -14.206 1.00 98.88 108 ILE A N 1
ATOM 806 C CA . ILE A 1 108 ? 0.594 -2.320 -13.540 1.00 98.88 108 ILE A CA 1
ATOM 807 C C . ILE A 1 108 ? -0.330 -3.465 -13.966 1.00 98.88 108 ILE A C 1
ATOM 809 O O . ILE A 1 108 ? 0.163 -4.497 -14.418 1.00 98.88 108 ILE A O 1
ATOM 813 N N . LYS A 1 109 ? -1.658 -3.275 -13.925 1.00 98.88 109 LYS A N 1
ATOM 814 C CA . LYS A 1 109 ? -2.632 -4.277 -14.402 1.00 98.88 109 LYS A CA 1
ATOM 815 C C . LYS A 1 109 ? -2.364 -4.683 -15.853 1.00 98.88 109 LYS A C 1
ATOM 817 O O . LYS A 1 109 ? -2.423 -5.867 -16.183 1.00 98.88 109 LYS A O 1
ATOM 822 N N . THR A 1 110 ? -2.052 -3.714 -16.713 1.00 98.81 110 THR A N 1
ATOM 823 C CA . THR A 1 110 ? -1.737 -3.957 -18.128 1.00 98.81 110 THR A CA 1
ATOM 824 C C . THR A 1 110 ? -0.478 -4.812 -18.280 1.00 98.81 110 THR A C 1
ATOM 826 O O . THR A 1 110 ? -0.520 -5.842 -18.950 1.00 98.81 110 THR A O 1
ATOM 829 N N . LEU A 1 111 ? 0.618 -4.445 -17.611 1.00 98.81 111 LEU A N 1
ATOM 830 C CA . LEU A 1 111 ? 1.888 -5.177 -17.665 1.00 98.81 111 LEU A CA 1
ATOM 831 C C . LEU A 1 111 ? 1.768 -6.591 -17.080 1.00 98.81 111 LEU A C 1
ATOM 833 O O . LEU A 1 111 ? 2.288 -7.548 -17.655 1.00 98.81 111 LEU A O 1
ATOM 837 N N . VAL A 1 112 ? 1.032 -6.750 -15.978 1.00 98.81 112 VAL A N 1
ATOM 838 C CA . VAL A 1 112 ? 0.739 -8.059 -15.374 1.00 98.81 112 VAL A CA 1
ATOM 839 C C . VAL A 1 112 ? -0.007 -8.957 -16.362 1.00 98.81 112 VAL A C 1
ATOM 841 O O . VAL A 1 112 ? 0.404 -10.095 -16.582 1.00 98.81 112 VAL A O 1
ATOM 844 N N . ARG A 1 113 ? -1.058 -8.448 -17.017 1.00 98.62 113 ARG A N 1
ATOM 845 C CA . ARG A 1 113 ? -1.842 -9.210 -18.008 1.00 98.62 113 ARG A CA 1
ATOM 846 C C . ARG A 1 113 ? -1.065 -9.539 -19.280 1.00 98.62 113 ARG A C 1
ATOM 848 O O . ARG A 1 113 ? -1.321 -10.568 -19.894 1.00 98.62 113 ARG A O 1
ATOM 855 N N . GLN A 1 114 ? -0.086 -8.712 -19.644 1.00 98.50 114 GLN A N 1
ATOM 856 C CA . GLN A 1 114 ? 0.868 -9.001 -20.720 1.00 98.50 114 GLN A CA 1
ATOM 857 C C . GLN A 1 114 ? 1.927 -10.045 -20.323 1.00 98.50 114 GLN A C 1
ATOM 859 O O . GLN A 1 114 ? 2.733 -10.446 -21.158 1.00 98.50 114 GLN A O 1
ATOM 864 N N . GLY A 1 115 ? 1.960 -10.478 -19.057 1.00 98.56 115 GLY A N 1
ATOM 865 C CA . GLY A 1 115 ? 2.981 -11.385 -18.538 1.00 98.56 115 GLY A CA 1
ATOM 866 C C . GLY A 1 115 ? 4.362 -10.742 -18.395 1.00 98.56 115 GLY A C 1
ATOM 867 O O . GLY A 1 115 ? 5.332 -11.463 -18.182 1.00 98.56 115 GLY A O 1
ATOM 868 N N . PHE A 1 116 ? 4.457 -9.408 -18.481 1.00 98.81 116 PHE A N 1
ATOM 869 C CA . PHE A 1 116 ? 5.716 -8.657 -18.529 1.00 98.81 116 PHE A CA 1
ATOM 870 C C . PHE A 1 116 ? 6.633 -8.948 -17.337 1.00 98.81 116 PHE A C 1
ATOM 872 O O . PHE A 1 116 ? 7.846 -9.027 -17.493 1.00 98.81 116 PHE A O 1
ATOM 879 N N . TYR A 1 117 ? 6.057 -9.111 -16.145 1.00 98.81 117 TYR A N 1
ATOM 880 C CA . TYR A 1 117 ? 6.816 -9.321 -14.912 1.00 98.81 117 TYR A CA 1
ATOM 881 C C . TYR A 1 117 ? 7.301 -10.759 -14.706 1.00 98.81 117 TYR A C 1
ATOM 883 O O . TYR A 1 117 ? 8.141 -10.985 -13.837 1.00 98.81 117 TYR A O 1
ATOM 891 N N . ASN A 1 118 ? 6.793 -11.731 -15.467 1.00 98.69 118 ASN A N 1
ATOM 892 C CA . ASN A 1 118 ? 7.111 -13.140 -15.248 1.00 98.69 118 ASN A CA 1
ATOM 893 C C . ASN A 1 118 ? 8.588 -13.408 -15.565 1.00 98.69 118 ASN A C 1
ATOM 895 O O . ASN A 1 118 ? 9.054 -13.144 -16.670 1.00 98.69 118 ASN A O 1
ATOM 899 N N . GLY A 1 119 ? 9.320 -13.945 -14.592 1.00 98.44 119 GLY A N 1
ATOM 900 C CA . GLY A 1 119 ? 10.750 -14.227 -14.693 1.00 98.44 119 GLY A CA 1
ATOM 901 C C . GLY A 1 119 ? 11.663 -13.019 -14.468 1.00 98.44 119 GLY A C 1
ATOM 902 O O . GLY A 1 119 ? 12.871 -13.213 -14.332 1.00 98.44 119 GLY A O 1
ATOM 903 N N . LEU A 1 120 ? 11.127 -11.794 -14.374 1.00 98.62 120 LEU A N 1
ATOM 904 C CA . LEU A 1 120 ? 11.932 -10.628 -14.000 1.00 98.62 120 LEU A CA 1
ATOM 905 C C . LEU A 1 120 ? 12.398 -10.745 -12.551 1.00 98.62 120 LEU A C 1
ATOM 907 O O . LEU A 1 120 ? 11.751 -11.392 -11.730 1.00 98.62 120 LEU A O 1
ATOM 911 N N . THR A 1 121 ? 13.512 -10.103 -12.218 1.00 98.38 121 THR A N 1
ATOM 912 C CA . THR A 1 121 ? 14.146 -10.254 -10.907 1.00 98.38 121 THR A CA 1
ATOM 913 C C . THR A 1 121 ? 14.089 -8.984 -10.068 1.00 98.38 121 THR A C 1
ATOM 915 O O . THR A 1 121 ? 13.967 -7.861 -10.571 1.00 98.38 121 THR A O 1
ATOM 918 N N . PHE A 1 122 ? 14.209 -9.171 -8.755 1.00 98.69 122 PHE A N 1
ATOM 919 C CA . PHE A 1 122 ? 14.548 -8.099 -7.829 1.00 98.69 122 PHE A CA 1
ATOM 920 C C . PHE A 1 122 ? 16.053 -7.826 -7.917 1.00 98.69 122 PHE A C 1
ATOM 922 O O . PHE A 1 122 ? 16.862 -8.500 -7.279 1.00 98.69 122 PHE A O 1
ATOM 929 N N . HIS A 1 123 ? 16.430 -6.872 -8.767 1.00 98.38 123 HIS A N 1
ATOM 930 C CA . HIS A 1 123 ? 17.827 -6.575 -9.091 1.00 98.38 123 HIS A CA 1
ATOM 931 C C . HIS A 1 123 ? 18.508 -5.660 -8.066 1.00 98.38 123 HIS A C 1
ATOM 933 O O . HIS A 1 123 ? 19.732 -5.579 -8.049 1.00 98.38 123 HIS A O 1
ATOM 939 N N . ARG A 1 124 ? 17.744 -4.970 -7.211 1.00 98.31 124 ARG A N 1
ATOM 940 C CA . ARG A 1 124 ? 18.284 -4.075 -6.181 1.00 98.31 124 ARG A CA 1
ATOM 941 C C . ARG A 1 124 ? 17.503 -4.229 -4.883 1.00 98.31 124 ARG A C 1
ATOM 943 O O . ARG A 1 124 ? 16.331 -3.869 -4.819 1.00 98.31 124 ARG A O 1
ATOM 950 N N . VAL A 1 125 ? 18.144 -4.763 -3.848 1.00 98.50 125 VAL A N 1
ATOM 951 C CA . VAL A 1 125 ? 17.480 -5.136 -2.594 1.00 98.50 125 VAL A CA 1
ATOM 952 C C . VAL A 1 125 ? 18.329 -4.715 -1.399 1.00 98.50 125 VAL A C 1
ATOM 954 O O . VAL A 1 125 ? 19.379 -5.300 -1.128 1.00 98.50 125 VAL A O 1
ATOM 957 N N . ILE A 1 126 ? 17.845 -3.714 -0.668 1.00 97.94 126 ILE A N 1
ATOM 958 C CA . ILE A 1 126 ? 18.511 -3.119 0.493 1.00 97.94 126 ILE A CA 1
ATOM 959 C C . ILE A 1 126 ? 17.729 -3.487 1.751 1.00 97.94 126 ILE A C 1
ATOM 961 O O . ILE A 1 126 ? 16.540 -3.175 1.867 1.00 97.94 126 ILE A O 1
ATOM 965 N N . GLU A 1 127 ? 18.411 -4.134 2.697 1.00 95.44 127 GLU A N 1
ATOM 966 C CA . GLU A 1 127 ? 17.846 -4.491 4.001 1.00 95.44 127 GLU A CA 1
ATOM 967 C C . GLU A 1 127 ? 17.281 -3.255 4.713 1.00 95.44 127 GLU A C 1
ATOM 969 O O . GLU A 1 127 ? 17.919 -2.204 4.744 1.00 95.44 127 GLU A O 1
ATOM 974 N N . GLY A 1 128 ? 16.074 -3.378 5.270 1.00 94.56 128 GLY A N 1
ATOM 975 C CA . GLY A 1 128 ? 15.408 -2.274 5.966 1.00 94.56 128 GLY A CA 1
ATOM 976 C C . GLY A 1 128 ? 14.994 -1.093 5.079 1.00 94.56 128 GLY A C 1
ATOM 977 O O . GLY A 1 128 ? 14.621 -0.056 5.617 1.00 94.56 128 GLY A O 1
ATOM 978 N N . PHE A 1 129 ? 15.039 -1.221 3.747 1.00 97.75 129 PHE A N 1
ATOM 979 C CA . PHE A 1 129 ? 14.619 -0.156 2.836 1.00 97.75 129 PHE A CA 1
ATOM 980 C C . PHE A 1 129 ? 13.691 -0.677 1.736 1.00 97.75 129 PHE A C 1
ATOM 982 O O . PHE A 1 129 ? 12.473 -0.601 1.888 1.00 97.75 129 PHE A O 1
ATOM 989 N N . VAL A 1 130 ? 14.226 -1.237 0.647 1.00 98.12 130 VAL A N 1
ATOM 990 C CA . VAL A 1 130 ? 13.427 -1.617 -0.530 1.00 98.12 130 VAL A CA 1
ATOM 991 C C . VAL A 1 130 ? 13.899 -2.911 -1.182 1.00 98.12 130 VAL A C 1
ATOM 993 O O . VAL A 1 130 ? 15.096 -3.183 -1.238 1.00 98.12 130 VAL A O 1
ATOM 996 N N . ALA A 1 131 ? 12.959 -3.654 -1.763 1.00 98.69 131 ALA A N 1
ATOM 997 C CA . ALA A 1 131 ? 13.207 -4.658 -2.793 1.00 98.69 131 ALA A CA 1
ATOM 998 C C . ALA A 1 131 ? 12.670 -4.142 -4.135 1.00 98.69 131 ALA A C 1
ATOM 1000 O O . ALA A 1 131 ? 11.458 -4.103 -4.339 1.00 98.69 131 ALA A O 1
ATOM 1001 N N . GLN A 1 132 ? 13.560 -3.732 -5.037 1.00 98.75 132 GLN A N 1
ATOM 1002 C CA . GLN A 1 132 ? 13.230 -3.156 -6.341 1.00 98.75 132 GLN A CA 1
ATOM 1003 C C . GLN A 1 132 ? 13.344 -4.198 -7.460 1.00 98.75 132 GLN A C 1
ATOM 1005 O O . GLN A 1 132 ? 14.352 -4.898 -7.578 1.00 98.75 132 GLN A O 1
ATOM 1010 N N . GLY A 1 133 ? 12.303 -4.275 -8.290 1.00 98.44 133 GLY A N 1
ATOM 1011 C CA . GLY A 1 133 ? 12.181 -5.190 -9.424 1.00 98.44 133 GLY A CA 1
ATOM 1012 C C . GLY A 1 133 ? 11.451 -4.550 -10.608 1.00 98.44 133 GLY A C 1
ATOM 1013 O O . GLY A 1 133 ? 11.326 -3.328 -10.693 1.00 98.44 133 GLY A O 1
ATOM 1014 N N . GLY A 1 134 ? 10.973 -5.375 -11.543 1.00 97.81 134 GLY A N 1
ATOM 1015 C CA . GLY A 1 134 ? 10.219 -4.902 -12.715 1.00 97.81 134 GLY A CA 1
ATOM 1016 C C . GLY A 1 134 ? 11.073 -4.304 -13.839 1.00 97.81 134 GLY A C 1
ATOM 1017 O O . GLY A 1 134 ? 10.563 -3.557 -14.681 1.00 97.81 134 GLY A O 1
ATOM 1018 N N . ASP A 1 135 ? 12.368 -4.624 -13.843 1.00 98.25 135 ASP A N 1
ATOM 1019 C CA . ASP A 1 135 ? 13.313 -4.245 -14.889 1.00 98.25 135 ASP A CA 1
ATOM 1020 C C . ASP A 1 135 ? 13.579 -5.434 -15.837 1.00 98.25 135 ASP A C 1
ATOM 1022 O O . ASP A 1 135 ? 14.113 -6.446 -15.380 1.00 98.25 135 ASP A O 1
ATOM 1026 N N . PRO A 1 136 ? 13.268 -5.328 -17.145 1.00 97.69 136 PRO A N 1
ATOM 1027 C CA . PRO A 1 136 ? 13.547 -6.381 -18.123 1.00 97.69 136 PRO A CA 1
ATOM 1028 C C . PRO A 1 136 ? 15.039 -6.624 -18.390 1.00 97.69 136 PRO A C 1
ATOM 1030 O O . PRO A 1 136 ? 15.389 -7.678 -18.913 1.00 97.69 136 PRO A O 1
ATOM 1033 N N . LYS A 1 137 ? 15.920 -5.674 -18.056 1.00 96.81 137 LYS A N 1
ATOM 1034 C CA . LYS A 1 137 ? 17.377 -5.844 -18.167 1.00 96.81 137 LYS A CA 1
ATOM 1035 C C . LYS A 1 137 ? 18.023 -6.348 -16.878 1.00 96.81 137 LYS A C 1
ATOM 1037 O O . LYS A 1 137 ? 19.113 -6.907 -16.928 1.00 96.81 137 LYS A O 1
ATOM 1042 N N . GLY A 1 138 ? 17.360 -6.147 -15.739 1.00 95.31 138 GLY A N 1
ATOM 1043 C CA . GLY A 1 138 ? 17.878 -6.501 -14.417 1.00 95.31 138 GLY A CA 1
ATOM 1044 C C . GLY A 1 138 ? 19.095 -5.679 -13.971 1.00 95.31 138 GLY A C 1
ATOM 1045 O O . GLY A 1 138 ? 19.836 -6.140 -13.108 1.00 95.31 138 GLY A O 1
ATOM 1046 N N . ASP A 1 139 ? 19.315 -4.494 -14.548 1.00 94.50 139 ASP A N 1
ATOM 1047 C CA . ASP A 1 139 ? 20.471 -3.619 -14.286 1.00 94.50 139 ASP A CA 1
ATOM 1048 C C . ASP A 1 139 ? 20.082 -2.216 -13.770 1.00 94.50 139 ASP A C 1
ATOM 1050 O O . ASP A 1 139 ? 20.934 -1.354 -13.562 1.00 94.50 139 ASP A O 1
ATOM 1054 N N . GLY A 1 140 ? 18.788 -1.986 -13.549 1.00 94.75 140 GLY A N 1
ATOM 1055 C CA . GLY A 1 140 ? 18.176 -0.722 -13.157 1.00 94.75 140 GLY A CA 1
ATOM 1056 C C . GLY A 1 140 ? 17.788 0.188 -14.327 1.00 94.75 140 GLY A C 1
ATOM 1057 O O . GLY A 1 140 ? 17.154 1.220 -14.095 1.00 94.75 140 GLY A O 1
ATOM 1058 N N . THR A 1 141 ? 18.116 -0.148 -15.580 1.00 95.44 141 THR A N 1
ATOM 1059 C CA . THR A 1 141 ? 17.964 0.768 -16.730 1.00 95.44 141 THR A CA 1
ATOM 1060 C C . THR A 1 141 ? 16.854 0.392 -17.707 1.00 95.44 141 THR A C 1
ATOM 1062 O O . THR A 1 141 ? 16.490 1.203 -18.571 1.00 95.44 141 THR A O 1
ATOM 1065 N N . GLY A 1 142 ? 16.314 -0.824 -17.620 1.00 96.06 142 GLY A N 1
ATOM 1066 C CA . GLY A 1 142 ? 15.250 -1.267 -18.511 1.00 96.06 142 GLY A CA 1
ATOM 1067 C C . GLY A 1 142 ? 13.876 -0.726 -18.122 1.00 96.06 142 GLY A C 1
ATOM 1068 O O . GLY A 1 142 ? 13.630 -0.217 -17.025 1.00 96.06 142 GLY A O 1
ATOM 1069 N N . ARG A 1 143 ? 12.975 -0.800 -19.098 1.00 97.44 143 ARG A N 1
ATOM 1070 C CA . ARG A 1 143 ? 11.612 -0.269 -19.059 1.00 97.44 143 ARG A CA 1
ATOM 1071 C C . ARG A 1 143 ? 10.715 -1.102 -19.967 1.00 97.44 143 ARG A C 1
ATOM 1073 O O . ARG A 1 143 ? 11.219 -1.798 -20.849 1.00 97.44 143 ARG A O 1
ATOM 1080 N N . SER A 1 144 ? 9.407 -1.009 -19.775 1.00 98.12 144 SER A N 1
ATOM 1081 C CA . SER A 1 144 ? 8.438 -1.562 -20.723 1.00 98.12 144 SER A CA 1
ATOM 1082 C C . SER A 1 144 ? 8.336 -0.711 -21.995 1.00 98.12 144 SER A C 1
ATOM 1084 O O . SER A 1 144 ? 8.945 0.353 -22.108 1.00 98.12 144 SER A O 1
ATOM 1086 N N . SER A 1 145 ? 7.540 -1.176 -22.957 1.00 97.69 145 SER A N 1
ATOM 1087 C CA . SER A 1 145 ? 7.162 -0.404 -24.146 1.00 97.69 145 SER A CA 1
ATOM 1088 C C . SER A 1 145 ? 6.067 0.639 -23.884 1.00 97.69 145 SER A C 1
ATOM 1090 O O . SER A 1 145 ? 5.757 1.424 -24.779 1.00 97.69 145 SER A O 1
ATOM 1092 N N . LEU A 1 146 ? 5.465 0.650 -22.689 1.00 98.19 146 LEU A N 1
ATOM 1093 C CA . LEU A 1 146 ? 4.443 1.622 -22.300 1.00 98.19 146 LEU A CA 1
ATOM 1094 C C . LEU A 1 146 ? 5.075 2.991 -21.989 1.00 98.19 146 LEU A C 1
ATOM 1096 O O . LEU A 1 146 ? 6.273 3.057 -21.697 1.00 98.19 146 LEU A O 1
ATOM 1100 N N . PRO A 1 147 ? 4.305 4.093 -22.063 1.00 98.12 147 PRO A N 1
ATOM 1101 C CA . PRO A 1 147 ? 4.822 5.427 -21.776 1.00 98.12 147 PRO A CA 1
ATOM 1102 C C . PRO A 1 147 ? 5.223 5.615 -20.304 1.00 98.12 147 PRO A C 1
ATOM 1104 O O . PRO A 1 147 ? 4.779 4.898 -19.405 1.00 98.12 147 PRO A O 1
ATOM 1107 N N . ASP A 1 148 ? 6.061 6.626 -20.069 1.00 98.50 148 ASP A N 1
ATOM 1108 C CA . ASP A 1 148 ? 6.320 7.141 -18.725 1.00 98.50 148 ASP A CA 1
ATOM 1109 C C . ASP A 1 148 ? 5.034 7.755 -18.145 1.00 98.50 148 ASP A C 1
ATOM 1111 O O . ASP A 1 148 ? 4.251 8.398 -18.852 1.00 98.50 148 ASP A O 1
ATOM 1115 N N . LEU A 1 149 ? 4.835 7.582 -16.842 1.00 98.56 149 LEU A N 1
ATOM 1116 C CA . LEU A 1 149 ? 3.676 8.082 -16.118 1.00 98.56 149 LEU A CA 1
ATOM 1117 C C . LEU A 1 149 ? 3.995 9.373 -15.372 1.00 98.56 149 LEU A C 1
ATOM 1119 O O . LEU A 1 149 ? 5.075 9.542 -14.798 1.00 98.56 149 LEU A O 1
ATOM 1123 N N . LYS A 1 150 ? 3.002 10.265 -15.340 1.00 98.69 150 LYS A N 1
ATOM 1124 C CA . LYS A 1 150 ? 3.003 11.433 -14.462 1.00 98.69 150 LYS A CA 1
ATOM 1125 C C . LYS A 1 150 ? 2.916 10.983 -13.007 1.00 98.69 150 LYS A C 1
ATOM 1127 O O . LYS A 1 150 ? 2.090 10.132 -12.691 1.00 98.69 150 LYS A O 1
ATOM 1132 N N . GLY A 1 151 ? 3.711 11.584 -12.128 1.00 98.62 151 GLY A N 1
ATOM 1133 C CA . GLY A 1 151 ? 3.712 11.264 -10.702 1.00 98.62 151 GLY A CA 1
ATOM 1134 C C . GLY A 1 151 ? 2.350 11.466 -10.023 1.00 98.62 151 GLY A C 1
ATOM 1135 O O . GLY A 1 151 ? 1.718 12.511 -10.185 1.00 98.62 151 GLY A O 1
ATOM 1136 N N . GLU A 1 152 ? 1.924 10.491 -9.214 1.00 98.50 152 GLU A N 1
ATOM 1137 C CA . GLU A 1 152 ? 0.680 10.528 -8.423 1.00 98.50 152 GLU A CA 1
ATOM 1138 C C . GLU A 1 152 ? 1.017 10.493 -6.922 1.00 98.50 152 GLU A C 1
ATOM 1140 O O . GLU A 1 152 ? 0.607 9.605 -6.182 1.00 98.50 152 GLU A O 1
ATOM 1145 N N . PHE A 1 153 ? 1.845 11.441 -6.477 1.00 98.56 153 PHE A N 1
ATOM 1146 C CA . PHE A 1 153 ? 2.489 11.377 -5.156 1.00 98.56 153 PHE A CA 1
ATOM 1147 C C . PHE A 1 153 ? 1.592 11.792 -3.985 1.00 98.56 153 PHE A C 1
ATOM 1149 O O . PHE A 1 153 ? 1.809 11.362 -2.855 1.00 98.56 153 PHE A O 1
ATOM 1156 N N . VAL A 1 154 ? 0.632 12.683 -4.241 1.00 97.88 154 VAL A N 1
ATOM 1157 C CA . VAL A 1 154 ? -0.267 13.269 -3.238 1.00 97.88 154 VAL A CA 1
ATOM 1158 C C . VAL A 1 154 ? -1.669 13.433 -3.822 1.00 97.88 154 VAL A C 1
ATOM 1160 O O . VAL A 1 154 ? -1.840 13.568 -5.037 1.00 97.88 154 VAL A O 1
ATOM 1163 N N . LYS A 1 155 ? -2.670 13.485 -2.947 1.00 96.69 155 LYS A N 1
ATOM 1164 C CA . LYS A 1 155 ? -4.057 13.850 -3.249 1.00 96.69 155 LYS A CA 1
ATOM 1165 C C . LYS A 1 155 ? -4.457 15.105 -2.479 1.00 96.69 155 LYS A C 1
ATOM 1167 O O . LYS A 1 155 ? -3.836 15.449 -1.477 1.00 96.69 155 LYS A O 1
ATOM 1172 N N . ASP A 1 156 ? -5.510 15.780 -2.931 1.00 94.94 156 ASP A N 1
ATOM 1173 C CA . ASP A 1 156 ? -6.234 16.711 -2.061 1.00 94.94 156 ASP A CA 1
ATOM 1174 C C . ASP A 1 156 ? -7.095 15.872 -1.111 1.00 94.94 156 ASP A C 1
ATOM 1176 O O . ASP A 1 156 ? -7.853 15.016 -1.561 1.00 94.94 156 ASP A O 1
ATOM 1180 N N . ALA A 1 157 ? -6.978 16.099 0.193 1.00 92.56 157 ALA A N 1
ATOM 1181 C CA . ALA A 1 157 ? -7.650 15.315 1.224 1.00 92.56 157 ALA A CA 1
ATOM 1182 C C . ALA A 1 157 ? -9.178 15.292 1.058 1.00 92.56 157 ALA A C 1
ATOM 1184 O O . ALA A 1 157 ? -9.820 14.330 1.459 1.00 92.56 157 ALA A O 1
ATOM 1185 N N . LYS A 1 158 ? -9.770 16.325 0.442 1.00 89.69 158 LYS A N 1
ATOM 1186 C CA . LYS A 1 158 ? -11.220 16.371 0.180 1.00 89.69 158 LYS A CA 1
ATOM 1187 C C . LYS A 1 158 ? -11.671 15.406 -0.930 1.00 89.69 158 LYS A C 1
ATOM 1189 O O . LYS A 1 158 ? -12.848 15.073 -0.992 1.00 89.69 158 LYS A O 1
ATOM 1194 N N . ASP A 1 159 ? -10.755 15.022 -1.823 1.00 91.19 159 ASP A N 1
ATOM 1195 C CA . ASP A 1 159 ? -11.032 14.148 -2.971 1.00 91.19 159 ASP A CA 1
ATOM 1196 C C . ASP A 1 159 ? -10.877 12.664 -2.586 1.00 91.19 159 ASP A C 1
ATOM 1198 O O . ASP A 1 159 ? -11.080 11.773 -3.408 1.00 91.19 159 ASP A O 1
ATOM 1202 N N . VAL A 1 160 ? -10.491 12.395 -1.338 1.00 88.31 160 VAL A N 1
ATOM 1203 C CA . VAL A 1 160 ? -10.227 11.063 -0.808 1.00 88.31 160 VAL A CA 1
ATOM 1204 C C . VAL A 1 160 ? -11.345 10.687 0.154 1.00 88.31 160 VAL A C 1
ATOM 1206 O O . VAL A 1 160 ? -11.524 11.311 1.199 1.00 88.31 160 VAL A O 1
ATOM 1209 N N . ALA A 1 161 ? -12.104 9.653 -0.200 1.00 84.62 161 ALA A N 1
ATOM 1210 C CA . ALA A 1 161 ? -13.078 9.065 0.707 1.00 84.62 161 ALA A CA 1
ATOM 1211 C C . ALA A 1 161 ? -12.370 8.260 1.811 1.00 84.62 161 ALA A C 1
ATOM 1213 O O . ALA A 1 161 ? -11.296 7.705 1.588 1.00 84.62 161 ALA A O 1
ATOM 1214 N N . ASN A 1 162 ? -13.007 8.159 2.980 1.00 87.56 162 ASN A N 1
ATOM 1215 C CA . ASN A 1 162 ? -12.628 7.227 4.050 1.00 87.56 162 ASN A CA 1
ATOM 1216 C C . ASN A 1 162 ? -11.187 7.389 4.575 1.00 87.56 162 ASN A C 1
ATOM 1218 O O . ASN A 1 162 ? -10.490 6.402 4.800 1.00 87.56 162 ASN A O 1
ATOM 1222 N N . PHE A 1 163 ? -10.726 8.629 4.777 1.00 95.00 163 PHE A N 1
ATOM 1223 C CA . PHE A 1 163 ? -9.530 8.857 5.588 1.00 95.00 163 PHE A CA 1
ATOM 1224 C C . PHE A 1 163 ? -9.866 8.666 7.075 1.00 95.00 163 PHE A C 1
ATOM 1226 O O . PHE A 1 163 ? -10.370 9.575 7.738 1.00 95.00 163 PHE A O 1
ATOM 1233 N N . ASP A 1 164 ? -9.576 7.472 7.584 1.00 96.19 164 ASP A N 1
ATOM 1234 C CA . ASP A 1 164 ? -9.769 7.080 8.976 1.00 96.19 164 ASP A CA 1
ATOM 1235 C C . ASP A 1 164 ? -8.593 7.590 9.821 1.00 96.19 164 ASP A C 1
ATOM 1237 O O . ASP A 1 164 ? -7.607 6.887 10.061 1.00 96.19 164 ASP A O 1
ATOM 1241 N N . GLU A 1 165 ? -8.669 8.858 10.220 1.00 96.62 165 GLU A N 1
ATOM 1242 C CA . GLU A 1 165 ? -7.661 9.517 11.051 1.00 96.62 165 GLU A CA 1
ATOM 1243 C C . GLU A 1 165 ? -7.619 8.929 12.470 1.00 96.62 165 GLU A C 1
ATOM 1245 O O . GLU A 1 165 ? -8.648 8.809 13.137 1.00 96.62 165 GLU A O 1
ATOM 1250 N N . ILE A 1 166 ? -6.414 8.611 12.955 1.00 96.88 166 ILE A N 1
ATOM 1251 C CA . ILE A 1 166 ? -6.190 8.073 14.310 1.00 96.88 166 ILE A CA 1
ATOM 1252 C C . ILE A 1 166 ? -5.335 8.988 15.199 1.00 96.88 166 ILE A C 1
ATOM 1254 O O . ILE A 1 166 ? -5.141 8.696 16.379 1.00 96.88 166 ILE A O 1
ATOM 1258 N N . GLY A 1 167 ? -4.813 10.089 14.655 1.00 97.00 167 GLY A N 1
ATOM 1259 C CA . GLY A 1 167 ? -4.041 11.073 15.410 1.00 97.00 167 GLY A CA 1
ATOM 1260 C C . GLY A 1 167 ? -2.918 11.696 14.593 1.00 97.00 167 GLY A C 1
ATOM 1261 O O . GLY A 1 167 ? -3.036 11.866 13.385 1.00 97.00 167 GLY A O 1
ATOM 1262 N N . ARG A 1 168 ? -1.811 12.027 15.258 1.00 97.62 168 ARG A N 1
ATOM 1263 C CA . ARG A 1 168 ? -0.576 12.562 14.661 1.00 97.62 168 ARG A CA 1
ATOM 1264 C C . ARG A 1 168 ? 0.624 11.728 15.083 1.00 97.62 168 ARG A C 1
ATOM 1266 O O . ARG A 1 168 ? 0.603 11.176 16.178 1.00 97.62 168 ARG A O 1
ATOM 1273 N N . ASP A 1 169 ? 1.692 11.710 14.300 1.00 96.25 169 ASP A N 1
ATOM 1274 C CA . ASP A 1 169 ? 2.958 11.093 14.711 1.00 96.25 169 ASP A CA 1
ATOM 1275 C C . ASP A 1 169 ? 4.125 12.092 14.614 1.00 96.25 169 ASP A C 1
ATOM 1277 O O . ASP A 1 169 ? 3.927 13.311 14.568 1.00 96.25 169 ASP A O 1
ATOM 1281 N N . ARG A 1 170 ? 5.364 11.590 14.657 1.00 94.62 170 ARG A N 1
ATOM 1282 C CA . ARG A 1 170 ? 6.579 12.416 14.549 1.00 94.62 170 ARG A CA 1
ATOM 1283 C C . ARG A 1 170 ? 6.821 12.999 13.148 1.00 94.62 170 ARG A C 1
ATOM 1285 O O . ARG A 1 170 ? 7.662 13.884 13.021 1.00 94.62 170 ARG A O 1
ATOM 1292 N N . ILE A 1 171 ? 6.172 12.469 12.109 1.00 94.38 171 ILE A N 1
ATOM 1293 C CA . ILE A 1 171 ? 6.417 12.797 10.696 1.00 94.38 171 ILE A CA 1
ATOM 1294 C C . ILE A 1 171 ? 5.275 13.635 10.123 1.00 94.38 171 ILE A C 1
ATOM 1296 O O . ILE A 1 171 ? 5.527 14.640 9.457 1.00 94.38 171 ILE A O 1
ATOM 1300 N N . ALA A 1 172 ? 4.028 13.237 10.366 1.00 95.88 172 ALA A N 1
ATOM 1301 C CA . ALA A 1 172 ? 2.852 13.863 9.784 1.00 95.88 172 ALA A CA 1
ATOM 1302 C C . ALA A 1 172 ? 1.916 14.427 10.858 1.00 95.88 172 ALA A C 1
ATOM 1304 O O . ALA A 1 172 ? 1.692 13.847 11.921 1.00 95.88 172 ALA A O 1
ATOM 1305 N N . ALA A 1 173 ? 1.336 15.588 10.545 1.00 96.75 173 ALA A N 1
ATOM 1306 C CA . ALA A 1 173 ? 0.426 16.293 11.443 1.00 96.75 173 ALA A CA 1
ATOM 1307 C C . ALA A 1 173 ? -0.887 15.539 11.674 1.00 96.75 173 ALA A C 1
ATOM 1309 O O . ALA A 1 173 ? -1.536 15.756 12.692 1.00 96.75 173 ALA A O 1
ATOM 1310 N N . ARG A 1 174 ? -1.271 14.698 10.713 1.00 97.69 174 ARG A N 1
ATOM 1311 C CA . ARG A 1 174 ? -2.410 13.790 10.768 1.00 97.69 174 ARG A CA 1
ATOM 1312 C C . ARG A 1 174 ? -1.978 12.478 10.133 1.00 97.69 174 ARG A C 1
ATOM 1314 O O . ARG A 1 174 ? -1.360 12.496 9.069 1.00 97.69 174 ARG A O 1
ATOM 1321 N N . VAL A 1 175 ? -2.294 11.368 10.776 1.00 98.44 175 VAL A N 1
ATOM 1322 C CA . VAL A 1 175 ? -2.034 10.012 10.299 1.00 98.44 175 VAL A CA 1
ATOM 1323 C C . VAL A 1 175 ? -3.267 9.153 10.496 1.00 98.44 175 VAL A C 1
ATOM 1325 O O . VAL A 1 175 ? -4.088 9.384 11.387 1.00 98.44 175 VAL A O 1
ATOM 1328 N N . GLY A 1 176 ? -3.395 8.152 9.645 1.00 97.88 176 GLY A N 1
ATOM 1329 C CA . GLY A 1 176 ? -4.545 7.274 9.626 1.00 97.88 176 GLY A CA 1
ATOM 1330 C C . GLY A 1 176 ? -4.426 6.259 8.520 1.00 97.88 176 GLY A C 1
ATOM 1331 O O . GLY A 1 176 ? -3.329 5.966 8.040 1.00 97.88 176 GLY A O 1
ATOM 1332 N N . PHE A 1 177 ? -5.577 5.759 8.104 1.00 98.06 177 PHE A N 1
ATOM 1333 C CA . PHE A 1 177 ? -5.656 4.743 7.075 1.00 98.06 177 PHE A CA 1
ATOM 1334 C C . PHE A 1 177 ? -6.682 5.123 6.027 1.00 98.06 177 PHE A C 1
ATOM 1336 O O . PHE A 1 177 ? -7.634 5.849 6.297 1.00 98.06 177 PHE A O 1
ATOM 1343 N N . ILE A 1 178 ? -6.496 4.589 4.830 1.00 96.38 178 ILE A N 1
ATOM 1344 C CA . ILE A 1 178 ? -7.577 4.470 3.862 1.00 96.38 178 ILE A CA 1
ATOM 1345 C C . ILE A 1 178 ? -7.621 3.007 3.496 1.00 96.38 178 ILE A C 1
ATOM 1347 O O . ILE A 1 178 ? -6.631 2.499 2.972 1.00 96.38 178 ILE A O 1
ATOM 1351 N N . GLU A 1 179 ? -8.725 2.329 3.787 1.00 93.75 179 GLU A N 1
ATOM 1352 C CA . GLU A 1 179 ? -8.874 0.899 3.514 1.00 93.75 179 GLU A CA 1
ATOM 1353 C C . GLU A 1 179 ? -7.644 0.092 3.999 1.00 93.75 179 GLU A C 1
ATOM 1355 O O . GLU A 1 179 ? -7.112 -0.742 3.279 1.00 93.75 179 GLU A O 1
ATOM 1360 N N . GLY A 1 180 ? -7.116 0.368 5.194 1.00 95.12 180 GLY A N 1
ATOM 1361 C CA . GLY A 1 180 ? -5.940 -0.334 5.740 1.00 95.12 180 GLY A CA 1
ATOM 1362 C C . GLY A 1 180 ? -4.557 0.131 5.253 1.00 95.12 180 GLY A C 1
ATOM 1363 O O . GLY A 1 180 ? -3.574 -0.190 5.914 1.00 95.12 180 GLY A O 1
ATOM 1364 N N . LEU A 1 181 ? -4.447 0.923 4.178 1.00 97.81 181 LEU A N 1
ATOM 1365 C CA . LEU A 1 181 ? -3.173 1.542 3.777 1.00 97.81 181 LEU A CA 1
ATOM 1366 C C . LEU A 1 181 ? -2.853 2.740 4.689 1.00 97.81 181 LEU A C 1
ATOM 1368 O O . LEU A 1 181 ? -3.681 3.654 4.747 1.00 97.81 181 LEU A O 1
ATOM 1372 N N . PRO A 1 182 ? -1.668 2.805 5.324 1.00 98.25 182 PRO A N 1
ATOM 1373 C CA . PRO A 1 182 ? -1.252 3.963 6.109 1.00 98.25 182 PRO A CA 1
ATOM 1374 C C . PRO A 1 182 ? -1.095 5.221 5.249 1.00 98.25 182 PRO A C 1
ATOM 1376 O O . PRO A 1 182 ? -0.419 5.209 4.214 1.00 98.25 182 PRO A O 1
ATOM 1379 N N . VAL A 1 183 ? -1.674 6.330 5.703 1.00 98.31 183 VAL A N 1
ATOM 1380 C CA . VAL A 1 183 ? -1.575 7.635 5.041 1.00 98.31 183 VAL A CA 1
ATOM 1381 C C . VAL A 1 183 ? -1.255 8.751 6.032 1.00 98.31 183 VAL A C 1
ATOM 1383 O O . VAL A 1 183 ? -1.621 8.694 7.208 1.00 98.31 183 VAL A O 1
ATOM 1386 N N . GLY A 1 184 ? -0.571 9.780 5.538 1.00 98.25 184 GLY A N 1
ATOM 1387 C CA . GLY A 1 184 ? -0.330 11.036 6.233 1.00 98.25 184 GLY A CA 1
ATOM 1388 C C . GLY A 1 184 ? -1.089 12.174 5.564 1.00 98.25 184 GLY A C 1
ATOM 1389 O O . GLY A 1 184 ? -1.338 12.148 4.359 1.00 98.25 184 GLY A O 1
ATOM 1390 N N . ALA A 1 185 ? -1.449 13.193 6.335 1.00 98.00 185 ALA A N 1
ATOM 1391 C CA . ALA A 1 185 ? -2.074 14.395 5.810 1.00 98.00 185 ALA A CA 1
ATOM 1392 C C . ALA A 1 185 ? -1.548 15.666 6.485 1.00 98.00 185 ALA A C 1
ATOM 1394 O O . ALA A 1 185 ? -1.081 15.684 7.629 1.00 98.00 185 ALA A O 1
ATOM 1395 N N . GLN A 1 186 ? -1.634 16.762 5.739 1.00 97.38 186 GLN A N 1
ATOM 1396 C CA . GLN A 1 186 ? -1.409 18.109 6.239 1.00 97.38 186 GLN A CA 1
ATOM 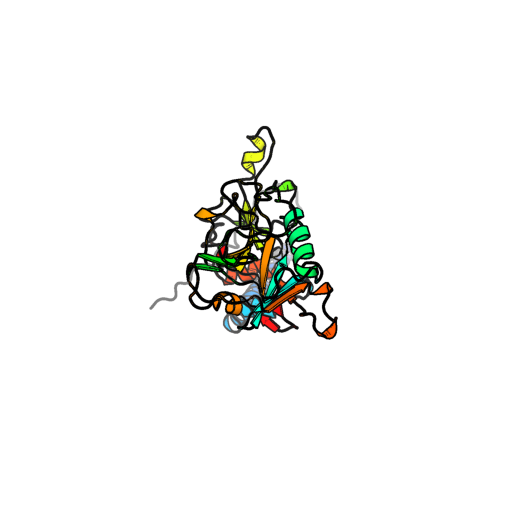1397 C C . GLN A 1 186 ? -2.530 18.529 7.211 1.00 97.38 186 GLN A C 1
ATOM 1399 O O . GLN A 1 186 ? -3.652 18.021 7.120 1.00 97.38 186 GLN A O 1
ATOM 1404 N N . PRO A 1 187 ? -2.272 19.496 8.115 1.00 96.12 187 PRO A N 1
ATOM 1405 C CA . PRO A 1 187 ? -3.312 20.058 8.970 1.00 96.12 187 PRO A CA 1
ATOM 1406 C C . PRO A 1 187 ? -4.474 20.618 8.148 1.00 96.12 187 PRO A C 1
ATOM 1408 O O . PRO A 1 187 ? -4.258 21.350 7.180 1.00 96.12 187 PRO A O 1
ATOM 1411 N N . GLU A 1 188 ? -5.703 20.354 8.588 1.00 94.12 188 GLU A N 1
ATOM 1412 C CA . GLU A 1 188 ? -6.901 20.866 7.913 1.00 94.12 188 GLU A CA 1
ATOM 1413 C C . GLU A 1 188 ? -6.957 22.403 7.922 1.00 94.12 188 GLU A C 1
ATOM 1415 O O . GLU A 1 188 ? -7.446 23.027 6.982 1.00 94.12 188 GLU A O 1
ATOM 1420 N N . SER A 1 189 ? -6.372 23.031 8.947 1.00 93.81 189 SER A N 1
ATOM 1421 C CA . SER A 1 189 ? -6.298 24.489 9.078 1.00 93.81 189 SER A CA 1
ATOM 1422 C C . SER A 1 189 ? -5.595 25.174 7.903 1.00 93.81 189 SER A C 1
ATOM 1424 O O . SER A 1 189 ? -5.932 26.316 7.594 1.00 93.81 189 SER A O 1
ATOM 1426 N N . LEU A 1 190 ? -4.682 24.493 7.192 1.00 94.50 190 LEU A N 1
ATOM 1427 C CA . LEU A 1 190 ? -4.017 25.051 6.007 1.00 94.50 190 LEU A CA 1
ATOM 1428 C C . LEU A 1 190 ? -4.996 25.391 4.882 1.00 94.50 190 LEU A C 1
ATOM 1430 O O . LEU A 1 190 ? -4.699 26.272 4.073 1.00 94.50 190 LEU A O 1
ATOM 1434 N N . ARG A 1 191 ? -6.172 24.753 4.849 1.00 93.81 191 ARG A N 1
ATOM 1435 C CA . ARG A 1 191 ? -7.201 25.010 3.840 1.00 93.81 191 ARG A CA 1
ATOM 1436 C C . ARG A 1 191 ? -7.602 26.482 3.779 1.00 93.81 191 ARG A C 1
ATOM 1438 O O . ARG A 1 191 ? -7.779 27.012 2.688 1.00 93.81 191 ARG A O 1
ATOM 1445 N N . SER A 1 192 ? -7.711 27.139 4.932 1.00 94.06 192 SER A N 1
ATOM 1446 C CA . SER A 1 192 ? -8.104 28.551 5.028 1.00 94.06 192 SER A CA 1
ATOM 1447 C C . SER A 1 192 ? -6.966 29.522 4.701 1.00 94.06 192 SER A C 1
ATOM 1449 O O . SER A 1 192 ? -7.230 30.691 4.435 1.00 94.06 192 SER A O 1
ATOM 1451 N N . PHE A 1 193 ? -5.712 29.058 4.715 1.00 91.69 193 PHE A N 1
ATOM 1452 C CA . PHE A 1 193 ? -4.527 29.890 4.477 1.00 91.69 193 PHE A CA 1
ATOM 1453 C C . PHE A 1 193 ? -3.946 29.746 3.063 1.00 91.69 193 PHE A C 1
ATOM 1455 O O . PHE A 1 193 ? -3.154 30.589 2.646 1.00 91.69 193 PHE A O 1
ATOM 1462 N N . ARG A 1 194 ? -4.307 28.696 2.313 1.00 91.12 194 ARG A N 1
ATOM 1463 C CA . ARG A 1 194 ? -3.824 28.477 0.941 1.00 91.12 194 ARG A CA 1
ATOM 1464 C C . ARG A 1 194 ? -4.799 29.012 -0.100 1.00 91.12 194 ARG A C 1
ATOM 1466 O O . ARG A 1 194 ? -5.998 28.756 -0.027 1.00 91.12 194 ARG A O 1
ATOM 1473 N N . ALA A 1 195 ? -4.261 29.664 -1.131 1.00 92.00 195 ALA A N 1
ATOM 1474 C CA . ALA A 1 195 ? -5.048 30.193 -2.246 1.00 92.00 195 ALA A CA 1
ATOM 1475 C C . ALA A 1 195 ? -5.835 29.101 -2.996 1.00 92.00 195 ALA A C 1
ATOM 1477 O O . ALA A 1 195 ? -6.970 29.322 -3.410 1.00 92.00 195 ALA A O 1
ATOM 1478 N N . ASP A 1 196 ? -5.256 27.906 -3.132 1.00 91.94 196 ASP A N 1
ATOM 1479 C CA . ASP A 1 196 ? -5.891 26.757 -3.784 1.00 91.94 196 ASP A CA 1
ATOM 1480 C C . ASP A 1 196 ? -6.813 25.956 -2.847 1.00 91.94 196 ASP A C 1
ATOM 1482 O O . ASP A 1 196 ? -7.529 25.059 -3.298 1.00 91.94 196 ASP A O 1
ATOM 1486 N N . ARG A 1 197 ? -6.822 26.289 -1.546 1.00 92.56 197 ARG A N 1
ATOM 1487 C CA . ARG A 1 197 ? -7.536 25.573 -0.480 1.00 92.56 197 ARG A CA 1
ATOM 1488 C C . ARG A 1 197 ? -7.238 24.069 -0.460 1.00 92.56 197 ARG A C 1
ATOM 1490 O O . ARG A 1 197 ? -8.092 23.284 -0.041 1.00 92.56 197 ARG A O 1
ATOM 1497 N N . ARG A 1 198 ? -6.064 23.639 -0.928 1.00 94.94 198 ARG A N 1
ATOM 1498 C CA . ARG A 1 198 ? -5.695 22.218 -0.950 1.00 94.94 198 ARG A CA 1
ATOM 1499 C C . ARG A 1 198 ? -5.025 21.827 0.355 1.00 94.94 198 ARG A C 1
ATOM 1501 O O . ARG A 1 198 ? -4.149 22.532 0.850 1.00 94.94 198 ARG A O 1
ATOM 1508 N N . VAL A 1 199 ? -5.421 20.679 0.888 1.00 95.88 199 VAL A N 1
ATOM 1509 C CA . VAL A 1 199 ? -4.742 20.021 2.010 1.00 95.88 199 VAL A CA 1
ATOM 1510 C C . VAL A 1 199 ? -4.220 18.714 1.461 1.00 95.88 199 VAL A C 1
ATOM 1512 O O . VAL A 1 199 ? -4.999 17.908 0.965 1.00 95.88 199 VAL A O 1
ATOM 1515 N N . GLU A 1 200 ? -2.909 18.524 1.478 1.00 97.12 200 GLU A N 1
ATOM 1516 C CA . GLU A 1 200 ? -2.339 17.307 0.911 1.00 97.12 200 GLU A CA 1
ATOM 1517 C C . GLU A 1 200 ? -2.563 16.111 1.833 1.00 97.12 200 GLU A C 1
ATOM 1519 O O . GLU A 1 200 ? -2.341 16.196 3.041 1.00 97.12 200 GLU A O 1
ATOM 1524 N N . LEU A 1 201 ? -2.939 14.992 1.225 1.00 97.88 201 LEU A N 1
ATOM 1525 C CA . LEU A 1 201 ? -2.917 13.652 1.793 1.00 97.88 201 LEU A CA 1
ATOM 1526 C C . LEU A 1 201 ? -1.984 12.796 0.937 1.00 97.88 201 LEU A C 1
ATOM 1528 O O . LEU A 1 201 ? -1.984 12.916 -0.290 1.00 97.88 201 LEU A O 1
ATOM 1532 N N . TRP A 1 202 ? -1.185 11.935 1.554 1.00 98.31 202 TRP A N 1
ATOM 1533 C CA . TRP A 1 202 ? -0.274 11.048 0.841 1.00 98.31 202 TRP A CA 1
ATOM 1534 C C . TRP A 1 202 ? -0.201 9.667 1.492 1.00 98.31 202 TRP A C 1
ATOM 1536 O O . TRP A 1 202 ? -0.245 9.559 2.718 1.00 98.31 202 TRP A O 1
ATOM 1546 N N . PRO A 1 203 ? -0.050 8.603 0.692 1.00 98.25 203 PRO A N 1
ATOM 1547 C CA . PRO A 1 203 ? 0.335 7.301 1.213 1.00 98.25 203 PRO A CA 1
ATOM 1548 C C . PRO A 1 203 ? 1.717 7.334 1.860 1.00 98.25 203 PRO A C 1
ATOM 1550 O O . PRO A 1 203 ? 2.634 7.963 1.328 1.00 98.25 203 PRO A O 1
ATOM 1553 N N . LEU A 1 204 ? 1.873 6.629 2.976 1.00 98.62 204 LEU A N 1
ATOM 1554 C CA . LEU A 1 204 ? 3.145 6.529 3.686 1.00 98.62 204 LEU A CA 1
ATOM 1555 C C . LEU A 1 204 ? 3.957 5.347 3.159 1.00 98.62 204 LEU A C 1
ATOM 1557 O O . LEU A 1 204 ? 3.417 4.264 2.941 1.00 98.62 204 LEU A O 1
ATOM 1561 N N . HIS A 1 205 ? 5.269 5.517 3.018 1.00 98.62 205 HIS A N 1
ATOM 1562 C CA . HIS A 1 205 ? 6.188 4.430 2.665 1.00 98.62 205 HIS A CA 1
ATOM 1563 C C . HIS A 1 205 ? 6.538 3.562 3.890 1.00 98.62 205 HIS A C 1
ATOM 1565 O O . HIS A 1 205 ? 7.699 3.462 4.294 1.00 98.62 205 HIS A O 1
ATOM 1571 N N . CYS A 1 206 ? 5.511 2.952 4.486 1.00 98.19 206 CYS A N 1
ATOM 1572 C CA . CYS A 1 206 ? 5.629 1.955 5.551 1.00 98.19 206 CYS A CA 1
ATOM 1573 C C . CYS A 1 206 ? 6.059 0.579 4.999 1.00 98.19 206 CYS A C 1
ATOM 1575 O O . CYS A 1 206 ? 5.851 0.306 3.812 1.00 98.19 206 CYS A O 1
ATOM 1577 N N . PRO A 1 207 ? 6.600 -0.328 5.837 1.00 97.88 207 PRO A N 1
ATOM 1578 C CA . PRO A 1 207 ? 6.877 -1.704 5.428 1.00 97.88 207 PRO A CA 1
ATOM 1579 C C . PRO A 1 207 ? 5.648 -2.384 4.803 1.00 97.88 207 PRO A C 1
ATOM 1581 O O . PRO A 1 207 ? 4.530 -2.245 5.292 1.00 97.88 207 PRO A O 1
ATOM 1584 N N . GLY A 1 208 ? 5.855 -3.130 3.718 1.00 97.56 208 GLY A N 1
ATOM 1585 C CA . GLY A 1 208 ? 4.791 -3.815 2.980 1.00 97.56 208 GLY A CA 1
ATOM 1586 C C . GLY A 1 208 ? 4.052 -2.950 1.955 1.00 97.56 208 GLY A C 1
ATOM 1587 O O . GLY A 1 208 ? 3.253 -3.481 1.189 1.00 97.56 208 GLY A O 1
ATOM 1588 N N . VAL A 1 209 ? 4.321 -1.647 1.876 1.00 98.75 209 VAL A N 1
ATOM 1589 C CA . VAL A 1 209 ? 3.794 -0.785 0.808 1.00 98.75 209 VAL A CA 1
ATOM 1590 C C . VAL A 1 209 ? 4.535 -1.048 -0.507 1.00 98.75 209 VAL A C 1
ATOM 1592 O O . VAL A 1 209 ? 5.706 -1.434 -0.509 1.00 98.75 209 VAL A O 1
ATOM 1595 N N . LEU A 1 210 ? 3.855 -0.859 -1.640 1.00 98.81 210 LEU A N 1
ATOM 1596 C CA . LEU A 1 210 ? 4.447 -0.903 -2.973 1.00 98.81 210 LEU A CA 1
ATOM 1597 C C . LEU A 1 210 ? 4.374 0.467 -3.639 1.00 98.81 210 LEU A C 1
ATOM 1599 O O . LEU A 1 210 ? 3.342 1.142 -3.622 1.00 98.81 210 LEU A O 1
ATOM 1603 N N . SER A 1 211 ? 5.487 0.860 -4.252 1.00 98.88 211 SER A N 1
ATOM 1604 C CA . SER A 1 211 ? 5.655 2.166 -4.883 1.00 98.88 211 SER A CA 1
ATOM 1605 C C . SER A 1 211 ? 6.451 2.045 -6.184 1.00 98.88 211 SER A C 1
ATOM 1607 O O . SER A 1 211 ? 7.104 1.031 -6.443 1.00 98.88 211 SER A O 1
ATOM 1609 N N . MET A 1 212 ? 6.325 3.028 -7.069 1.00 98.75 212 MET A N 1
ATOM 1610 C CA . MET A 1 212 ? 6.931 2.994 -8.404 1.00 98.75 212 MET A CA 1
ATOM 1611 C C . MET A 1 212 ? 8.335 3.561 -8.388 1.00 98.75 212 MET A C 1
ATOM 1613 O O . MET A 1 212 ? 8.547 4.666 -7.899 1.00 98.75 212 MET A O 1
ATOM 1617 N N . ALA A 1 213 ? 9.288 2.850 -8.988 1.00 98.44 213 ALA A N 1
ATOM 1618 C CA . ALA A 1 213 ? 10.610 3.409 -9.222 1.00 98.44 213 ALA A CA 1
ATOM 1619 C C . ALA A 1 213 ? 10.546 4.455 -10.345 1.00 98.44 213 ALA A C 1
ATOM 1621 O O . ALA A 1 213 ? 9.738 4.362 -11.271 1.00 98.44 213 ALA A O 1
ATOM 1622 N N . ARG A 1 214 ? 11.426 5.453 -10.265 1.00 98.00 214 ARG A N 1
ATOM 1623 C CA . ARG A 1 214 ? 11.566 6.514 -11.265 1.00 98.00 214 ARG A CA 1
ATOM 1624 C C . ARG A 1 214 ? 13.004 7.011 -11.327 1.00 98.00 214 ARG A C 1
ATOM 1626 O O . ARG A 1 214 ? 13.790 6.791 -10.408 1.00 98.00 214 ARG A O 1
ATOM 1633 N N . SER A 1 215 ? 13.325 7.727 -12.398 1.00 96.56 215 SER A N 1
ATOM 1634 C CA . SER A 1 215 ? 14.556 8.516 -12.478 1.00 96.56 215 SER A CA 1
ATOM 1635 C C . SER A 1 215 ? 14.454 9.797 -11.635 1.00 96.56 215 SER A C 1
ATOM 1637 O O . SER A 1 215 ? 13.468 10.029 -10.930 1.00 96.56 215 SER A O 1
ATOM 1639 N N . SER A 1 216 ? 15.446 10.684 -11.741 1.00 96.00 216 SER A N 1
ATOM 1640 C CA . SER A 1 216 ? 15.387 12.023 -11.140 1.00 96.00 216 SER A CA 1
ATOM 1641 C C . SER A 1 216 ? 14.205 12.861 -11.645 1.00 96.00 216 SER A C 1
ATOM 1643 O O . SER A 1 216 ? 13.711 13.707 -10.903 1.00 96.00 216 SER A O 1
ATOM 1645 N N . ARG A 1 217 ? 13.706 12.609 -12.866 1.00 97.31 217 ARG A N 1
ATOM 1646 C CA . ARG A 1 217 ? 12.492 13.261 -13.377 1.00 97.31 217 ARG A CA 1
ATOM 1647 C C . ARG A 1 217 ? 11.252 12.718 -12.646 1.00 97.31 217 ARG A C 1
ATOM 1649 O O . ARG A 1 217 ? 11.059 11.502 -12.657 1.00 97.31 217 ARG A O 1
ATOM 1656 N N . PRO A 1 218 ? 10.381 13.570 -12.074 1.00 97.69 218 PRO A N 1
ATOM 1657 C CA . PRO A 1 218 ? 9.167 13.115 -11.388 1.00 97.69 218 PRO A CA 1
ATOM 1658 C C . PRO A 1 218 ? 8.253 12.253 -12.271 1.00 97.69 218 PRO A C 1
ATOM 1660 O O . PRO A 1 218 ? 7.793 11.201 -11.839 1.00 97.69 218 PRO A O 1
ATOM 1663 N N . ASP A 1 219 ? 8.090 12.650 -13.534 1.00 98.31 219 ASP A N 1
ATOM 1664 C CA . ASP A 1 219 ? 7.219 11.994 -14.516 1.00 98.31 219 ASP A CA 1
ATOM 1665 C C . ASP A 1 219 ? 8.020 11.005 -15.379 1.00 98.31 219 ASP A C 1
ATOM 1667 O O . ASP A 1 219 ? 8.213 11.195 -16.583 1.00 98.31 219 ASP A O 1
ATOM 1671 N N . SER A 1 220 ? 8.622 10.010 -14.723 1.00 98.31 220 SER A N 1
ATOM 1672 C CA . SER A 1 220 ? 9.444 8.984 -15.386 1.00 98.31 220 SER A CA 1
ATOM 1673 C C . SER A 1 220 ? 9.247 7.567 -14.856 1.00 98.31 220 SER A C 1
ATOM 1675 O O . SER A 1 220 ? 10.030 6.673 -15.17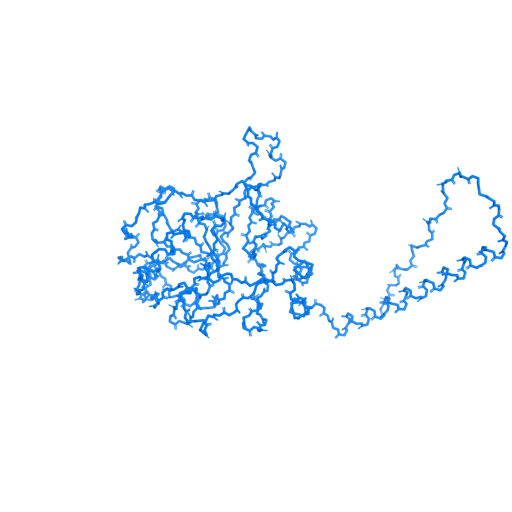9 1.00 98.31 220 SER A O 1
ATOM 1677 N N . ALA A 1 221 ? 8.227 7.352 -14.023 1.00 98.38 221 ALA A N 1
ATOM 1678 C CA . ALA A 1 221 ? 7.852 6.006 -13.616 1.00 98.38 221 ALA A CA 1
ATOM 1679 C C . ALA A 1 221 ? 7.371 5.216 -14.841 1.00 98.38 221 ALA A C 1
ATOM 1681 O O . ALA A 1 221 ? 6.638 5.748 -15.671 1.00 98.38 221 ALA A O 1
ATOM 1682 N N . ASN A 1 222 ? 7.787 3.954 -14.957 1.00 98.50 222 ASN A N 1
ATOM 1683 C CA . ASN A 1 222 ? 7.437 3.104 -16.095 1.00 98.50 222 ASN A CA 1
ATOM 1684 C C . ASN A 1 222 ? 6.992 1.710 -15.629 1.00 98.50 222 ASN A C 1
ATOM 1686 O O . ASN A 1 222 ? 5.836 1.535 -15.253 1.00 98.50 222 ASN A O 1
ATOM 1690 N N . SER A 1 223 ? 7.894 0.727 -15.624 1.00 98.56 223 SER A N 1
ATOM 1691 C CA . SER A 1 223 ? 7.591 -0.662 -15.259 1.00 98.56 223 SER A CA 1
ATOM 1692 C C . SER A 1 223 ? 8.207 -1.099 -13.936 1.00 98.56 223 SER A C 1
ATOM 1694 O O . SER A 1 223 ? 7.721 -2.044 -13.318 1.00 98.56 223 SER A O 1
ATOM 1696 N N . GLN A 1 224 ? 9.283 -0.438 -13.512 1.00 98.81 224 GLN A N 1
ATOM 1697 C CA . GLN A 1 224 ? 9.989 -0.784 -12.290 1.00 98.81 224 GLN A CA 1
ATOM 1698 C C . GLN A 1 224 ? 9.208 -0.322 -11.058 1.00 98.81 224 GLN A C 1
ATOM 1700 O O . GLN A 1 224 ? 8.689 0.794 -11.008 1.00 98.81 224 GLN A O 1
ATOM 1705 N N . PHE A 1 225 ? 9.176 -1.170 -10.039 1.00 98.88 225 PHE A N 1
ATOM 1706 C CA . PHE A 1 225 ? 8.526 -0.905 -8.760 1.00 98.88 225 PHE A CA 1
ATOM 1707 C C . PHE A 1 225 ? 9.408 -1.406 -7.623 1.00 98.88 225 PHE A C 1
ATOM 1709 O O . PHE A 1 225 ? 10.377 -2.137 -7.842 1.00 98.88 225 PHE A O 1
ATOM 1716 N N . PHE A 1 226 ? 9.062 -1.035 -6.399 1.00 98.81 226 PHE A N 1
ATOM 1717 C CA . PHE A 1 226 ? 9.703 -1.567 -5.214 1.00 98.81 226 PHE A CA 1
ATOM 1718 C C . PHE A 1 226 ? 8.707 -1.859 -4.095 1.00 98.81 226 PHE A C 1
ATOM 1720 O O . PHE A 1 226 ? 7.687 -1.186 -3.953 1.00 98.81 226 PHE A O 1
ATOM 1727 N N . ILE A 1 227 ? 9.035 -2.884 -3.310 1.00 98.75 227 ILE A N 1
ATOM 1728 C CA . ILE A 1 227 ? 8.352 -3.262 -2.072 1.00 98.75 227 ILE A CA 1
ATOM 1729 C C . ILE A 1 227 ? 9.142 -2.671 -0.909 1.00 98.75 227 ILE A C 1
ATOM 1731 O O . ILE A 1 227 ? 10.362 -2.839 -0.849 1.00 98.75 227 ILE A O 1
ATOM 1735 N N . LEU A 1 228 ? 8.467 -2.001 0.019 1.00 98.62 228 LEU A N 1
ATOM 1736 C CA . LEU A 1 228 ? 9.093 -1.451 1.216 1.00 98.62 228 LEU A CA 1
ATOM 1737 C C . LEU A 1 228 ? 9.398 -2.579 2.204 1.00 98.62 228 LEU A C 1
ATOM 1739 O O . LEU A 1 228 ? 8.496 -3.277 2.669 1.00 98.62 228 LEU A O 1
ATOM 1743 N N . LEU A 1 229 ? 10.679 -2.748 2.531 1.00 97.75 229 LEU A N 1
ATOM 1744 C CA . LEU A 1 229 ? 11.155 -3.703 3.537 1.00 97.75 229 LEU A CA 1
ATOM 1745 C C . LEU A 1 229 ? 11.338 -3.053 4.915 1.00 97.75 229 LEU A C 1
ATOM 1747 O O . LEU A 1 229 ? 11.400 -3.759 5.919 1.00 97.75 229 LEU A O 1
ATOM 1751 N N . GLY A 1 230 ? 11.408 -1.723 4.963 1.00 96.81 230 GLY A N 1
ATOM 1752 C CA . GLY A 1 230 ? 11.471 -0.923 6.182 1.00 96.81 230 GLY A CA 1
ATOM 1753 C C . GLY A 1 230 ? 10.791 0.435 6.002 1.00 96.81 230 GLY A C 1
ATOM 1754 O O . GLY A 1 230 ? 10.250 0.730 4.935 1.00 96.81 230 GLY A O 1
ATOM 1755 N N . ASP A 1 231 ? 10.792 1.242 7.062 1.00 96.56 231 ASP A N 1
ATOM 1756 C CA . ASP A 1 231 ? 10.238 2.599 7.044 1.00 96.56 231 ASP A CA 1
ATOM 1757 C C . ASP A 1 231 ? 11.105 3.530 6.186 1.00 96.56 231 ASP A C 1
ATOM 1759 O O . ASP A 1 231 ? 12.275 3.768 6.488 1.00 96.56 231 ASP A O 1
ATOM 1763 N N . ALA A 1 232 ? 10.509 4.079 5.128 1.00 97.75 232 ALA A N 1
ATOM 1764 C CA . ALA A 1 232 ? 11.162 4.989 4.195 1.00 97.75 232 ALA A CA 1
ATOM 1765 C C . ALA A 1 232 ? 10.451 6.347 4.075 1.00 97.75 232 ALA A C 1
ATOM 1767 O O . ALA A 1 232 ? 10.703 7.095 3.123 1.00 97.75 232 ALA A O 1
ATOM 1768 N N . ARG A 1 233 ? 9.570 6.689 5.025 1.00 97.94 233 ARG A N 1
ATOM 1769 C CA . ARG A 1 233 ? 8.733 7.900 4.961 1.00 97.94 233 ARG A CA 1
ATOM 1770 C C . ARG A 1 233 ? 9.545 9.177 4.767 1.00 97.94 233 ARG A C 1
ATOM 1772 O O . ARG A 1 233 ? 9.232 9.994 3.908 1.00 97.94 233 ARG A O 1
ATOM 1779 N N . LEU A 1 234 ? 10.651 9.317 5.501 1.00 96.19 234 LEU A N 1
ATOM 1780 C CA . LEU A 1 234 ? 11.522 10.498 5.427 1.00 96.19 234 LEU A CA 1
ATOM 1781 C C . LEU A 1 234 ? 12.230 10.661 4.073 1.00 96.19 234 LEU A C 1
ATOM 1783 O O . LEU A 1 234 ? 12.689 11.756 3.754 1.00 96.19 234 LEU A O 1
ATOM 1787 N N . ASN A 1 235 ? 12.343 9.586 3.294 1.00 94.50 235 ASN A N 1
ATOM 1788 C CA . ASN A 1 235 ? 13.089 9.570 2.041 1.00 94.50 235 ASN A CA 1
ATOM 1789 C C . ASN A 1 235 ? 12.179 9.615 0.811 1.00 94.50 235 ASN A C 1
ATOM 1791 O O . ASN A 1 235 ? 12.597 10.145 -0.218 1.00 94.50 235 ASN A O 1
ATOM 1795 N N . LEU A 1 236 ? 10.980 9.027 0.891 1.00 98.19 236 LEU A N 1
ATOM 1796 C CA . LEU A 1 236 ? 10.167 8.718 -0.288 1.00 98.19 236 LEU A CA 1
ATOM 1797 C C . LEU A 1 236 ? 8.770 9.350 -0.280 1.00 98.19 236 LEU A C 1
ATOM 1799 O O . LEU A 1 236 ? 8.190 9.541 -1.356 1.00 98.19 236 LEU A O 1
ATOM 1803 N N . ASP A 1 237 ? 8.223 9.716 0.882 1.00 98.44 237 ASP A N 1
ATOM 1804 C CA . ASP A 1 237 ? 6.879 10.293 0.949 1.00 98.44 237 ASP A CA 1
ATOM 1805 C C . ASP A 1 237 ? 6.764 11.548 0.080 1.00 98.44 237 ASP A C 1
ATOM 1807 O O . ASP A 1 237 ? 7.689 12.356 -0.023 1.00 98.44 237 ASP A O 1
ATOM 1811 N N . ARG A 1 238 ? 5.602 11.700 -0.571 1.00 98.06 238 ARG A N 1
ATOM 1812 C CA . ARG A 1 238 ? 5.257 12.832 -1.453 1.00 98.06 238 ARG A CA 1
ATOM 1813 C C . ARG A 1 238 ? 6.170 13.001 -2.678 1.00 98.06 238 ARG A C 1
ATOM 1815 O O . ARG A 1 238 ? 6.017 13.973 -3.415 1.00 98.06 238 ARG A O 1
ATOM 1822 N N . THR A 1 239 ? 7.086 12.063 -2.931 1.00 97.94 239 THR A N 1
ATOM 1823 C CA . THR A 1 239 ? 8.020 12.119 -4.071 1.00 97.94 239 THR A CA 1
ATOM 1824 C C . THR A 1 239 ? 8.047 10.849 -4.922 1.00 97.94 239 THR A C 1
ATOM 1826 O O . THR A 1 239 ? 8.656 10.858 -5.997 1.00 97.94 239 THR A O 1
ATOM 1829 N N . TYR A 1 240 ? 7.388 9.779 -4.474 1.00 98.75 240 TYR A N 1
ATOM 1830 C CA . TYR A 1 240 ? 7.204 8.524 -5.200 1.00 98.75 240 TYR A CA 1
ATOM 1831 C C . TYR A 1 240 ? 5.736 8.099 -5.162 1.00 98.75 240 TYR A C 1
ATOM 1833 O O . TYR A 1 240 ? 5.008 8.423 -4.222 1.00 98.75 240 TYR A O 1
ATOM 1841 N N . THR A 1 241 ? 5.290 7.409 -6.213 1.00 98.81 241 THR A N 1
ATOM 1842 C CA . THR A 1 241 ? 3.893 6.990 -6.338 1.00 98.81 241 THR A CA 1
ATOM 1843 C C . THR A 1 241 ? 3.679 5.642 -5.666 1.00 98.81 241 THR A C 1
ATOM 1845 O O . THR A 1 241 ? 4.030 4.607 -6.236 1.00 98.81 241 THR A O 1
ATOM 1848 N N . VAL A 1 242 ? 3.034 5.650 -4.503 1.00 98.88 242 VAL A N 1
ATOM 1849 C CA . VAL A 1 242 ? 2.480 4.437 -3.891 1.00 98.88 242 VAL A CA 1
ATOM 1850 C C . VAL A 1 242 ? 1.232 4.004 -4.651 1.00 98.88 242 VAL A C 1
ATOM 1852 O O . VAL A 1 242 ? 0.352 4.817 -4.922 1.00 98.88 242 VAL A O 1
ATOM 1855 N N . TRP A 1 243 ? 1.143 2.715 -4.967 1.00 98.75 243 TRP A N 1
ATOM 1856 C CA . TRP A 1 243 ? 0.035 2.150 -5.744 1.00 98.75 243 TRP A CA 1
ATOM 1857 C C . TRP A 1 243 ? -0.604 0.917 -5.107 1.00 98.75 243 TRP A C 1
ATOM 1859 O O . TRP A 1 243 ? -1.615 0.438 -5.617 1.00 98.75 243 TRP A O 1
ATOM 1869 N N . GLY A 1 244 ? -0.064 0.405 -4.000 1.00 98.50 244 GLY A N 1
ATOM 1870 C CA . GLY A 1 244 ? -0.656 -0.725 -3.293 1.00 98.50 244 GLY A CA 1
ATOM 1871 C C . GLY A 1 244 ? 0.048 -1.072 -1.988 1.00 98.50 244 GLY A C 1
ATOM 1872 O O . GLY A 1 244 ? 1.058 -0.467 -1.632 1.00 98.50 244 GLY A O 1
ATOM 1873 N N . MET A 1 245 ? -0.491 -2.061 -1.281 1.00 98.50 245 MET A N 1
ATOM 1874 C CA . MET A 1 245 ? 0.081 -2.611 -0.052 1.00 98.50 245 MET A CA 1
ATOM 1875 C C . MET A 1 245 ? -0.134 -4.118 0.016 1.00 98.50 245 MET A C 1
ATOM 1877 O O . MET A 1 245 ? -1.155 -4.634 -0.438 1.00 98.50 245 MET A O 1
ATOM 1881 N N . ILE A 1 246 ? 0.836 -4.821 0.593 1.00 98.31 246 ILE A N 1
ATOM 1882 C CA . ILE A 1 246 ? 0.720 -6.241 0.899 1.00 98.31 246 ILE A CA 1
ATOM 1883 C C . ILE A 1 246 ? -0.399 -6.445 1.923 1.00 98.31 246 ILE A C 1
ATOM 1885 O O . ILE A 1 246 ? -0.337 -5.929 3.037 1.00 98.31 246 ILE A O 1
ATOM 1889 N N . VAL A 1 247 ? -1.398 -7.239 1.549 1.00 97.44 247 VAL A N 1
ATOM 1890 C CA . VAL A 1 247 ? -2.478 -7.694 2.436 1.00 97.44 247 VAL A CA 1
ATOM 1891 C C . VAL A 1 247 ? -2.237 -9.110 2.952 1.00 97.44 247 VAL A C 1
ATOM 1893 O O . VAL A 1 247 ? -2.789 -9.475 3.987 1.00 97.44 247 VAL A O 1
ATOM 1896 N N . ASP A 1 248 ? -1.376 -9.895 2.299 1.00 96.88 248 ASP A N 1
ATOM 1897 C CA . ASP A 1 248 ? -0.931 -11.206 2.781 1.00 96.88 248 ASP A CA 1
ATOM 1898 C C . ASP A 1 248 ? 0.418 -11.629 2.159 1.00 96.88 248 ASP A C 1
ATOM 1900 O O . ASP A 1 248 ? 0.750 -11.217 1.046 1.00 96.88 248 ASP A O 1
ATOM 1904 N N . GLY A 1 249 ? 1.215 -12.429 2.875 1.00 95.94 249 GLY A N 1
ATOM 1905 C CA . GLY A 1 249 ? 2.534 -12.896 2.421 1.00 95.94 249 GLY A CA 1
ATOM 1906 C C . GLY A 1 249 ? 3.713 -11.945 2.686 1.00 95.94 249 GLY A C 1
ATOM 1907 O O . GLY A 1 249 ? 4.721 -11.984 1.974 1.00 95.94 249 GLY A 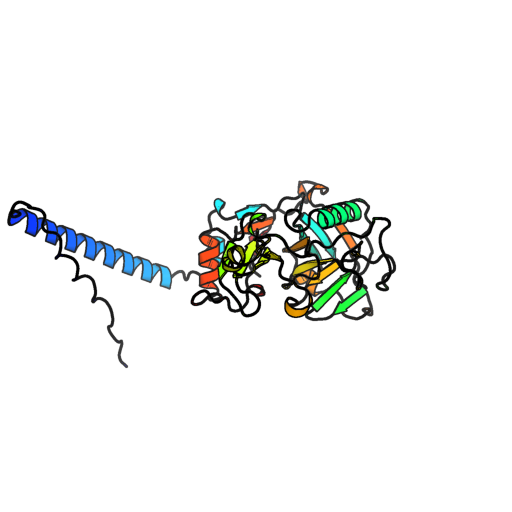O 1
ATOM 1908 N N . THR A 1 250 ? 3.633 -11.067 3.691 1.00 94.94 250 THR A N 1
ATOM 1909 C CA . THR A 1 250 ? 4.729 -10.139 4.054 1.00 94.94 250 THR A CA 1
ATOM 1910 C C . THR A 1 250 ? 6.028 -10.876 4.407 1.00 94.94 250 THR A C 1
ATOM 1912 O O . THR A 1 250 ? 7.127 -10.425 4.093 1.00 94.94 250 THR A O 1
ATOM 1915 N N . GLU A 1 251 ? 5.936 -12.038 5.039 1.00 95.50 251 GLU A N 1
ATOM 1916 C CA . GLU A 1 251 ? 7.067 -12.910 5.341 1.00 95.50 251 GLU A CA 1
ATOM 1917 C C . GLU A 1 251 ? 7.767 -13.429 4.077 1.00 95.50 251 GLU A C 1
ATOM 1919 O O . GLU A 1 251 ? 8.991 -13.575 4.075 1.00 95.50 251 GLU A O 1
ATOM 1924 N N . ASN A 1 252 ? 7.030 -13.625 2.980 1.00 97.81 252 ASN A N 1
ATOM 1925 C CA . ASN A 1 252 ? 7.589 -14.074 1.705 1.00 97.81 252 ASN A CA 1
ATOM 1926 C C . ASN A 1 252 ? 8.378 -12.952 1.024 1.00 97.81 252 ASN A C 1
ATOM 1928 O O . ASN A 1 252 ? 9.477 -13.196 0.521 1.00 97.81 252 ASN A O 1
ATOM 1932 N N . SER A 1 253 ? 7.891 -11.706 1.077 1.00 96.81 253 SER A N 1
ATOM 1933 C CA . SER A 1 253 ? 8.629 -10.550 0.542 1.00 96.81 253 SER A CA 1
ATOM 1934 C C . SER A 1 253 ? 9.911 -10.259 1.334 1.00 96.81 253 SER A C 1
ATOM 1936 O O . SER A 1 253 ? 10.942 -9.905 0.757 1.00 96.81 253 SER A O 1
ATOM 1938 N N . ARG A 1 254 ? 9.917 -10.505 2.652 1.00 96.12 254 ARG A N 1
ATOM 1939 C CA . ARG A 1 254 ? 11.122 -10.361 3.491 1.00 96.12 254 ARG A CA 1
ATOM 1940 C C . ARG A 1 254 ? 12.246 -11.326 3.107 1.00 96.12 254 ARG A C 1
ATOM 1942 O O . ARG A 1 254 ? 13.401 -11.008 3.385 1.00 96.12 254 ARG A O 1
ATOM 1949 N N . ARG A 1 255 ? 11.938 -12.440 2.432 1.00 97.62 255 ARG A N 1
ATOM 1950 C CA . ARG A 1 255 ? 12.891 -13.485 2.008 1.00 97.62 255 ARG A CA 1
ATOM 1951 C C . ARG A 1 255 ? 13.516 -13.256 0.627 1.00 97.62 255 ARG A C 1
ATOM 1953 O O . ARG A 1 255 ? 14.231 -14.130 0.147 1.00 97.62 255 ARG A O 1
ATOM 1960 N N . ILE A 1 256 ? 13.266 -12.109 -0.005 1.00 98.38 256 ILE A N 1
ATOM 1961 C CA . ILE A 1 256 ? 13.942 -11.705 -1.247 1.00 98.38 256 ILE A CA 1
ATOM 1962 C C . ILE A 1 256 ? 15.451 -11.530 -0.987 1.00 98.38 256 ILE A C 1
ATOM 1964 O O . ILE A 1 256 ? 15.848 -10.835 -0.050 1.00 98.38 256 ILE A O 1
ATOM 1968 N N . ASP A 1 257 ? 16.299 -12.130 -1.820 1.00 98.19 257 ASP A N 1
ATOM 1969 C CA . ASP A 1 257 ? 17.757 -12.115 -1.654 1.00 98.19 257 ASP A CA 1
ATOM 1970 C C . ASP A 1 257 ? 18.326 -10.683 -1.712 1.00 98.19 257 ASP A C 1
ATOM 1972 O O . ASP A 1 257 ? 17.970 -9.887 -2.581 1.00 98.19 257 ASP A O 1
ATOM 1976 N N . ARG A 1 258 ? 19.226 -10.347 -0.775 1.00 98.25 258 ARG A N 1
ATOM 1977 C CA . ARG A 1 258 ? 19.794 -8.994 -0.611 1.00 98.25 258 ARG A CA 1
ATOM 1978 C C . ARG A 1 258 ? 20.993 -8.720 -1.526 1.00 98.25 258 ARG A C 1
ATOM 1980 O O . ARG A 1 258 ? 21.782 -9.624 -1.807 1.00 98.25 258 ARG A O 1
ATOM 1987 N N . GLY A 1 259 ? 21.168 -7.454 -1.914 1.00 97.12 259 GLY A N 1
ATOM 1988 C CA . GLY A 1 259 ? 22.334 -6.928 -2.636 1.00 97.12 259 GLY A CA 1
ATOM 1989 C C . GLY A 1 259 ? 21.992 -5.877 -3.700 1.00 97.12 259 GLY A C 1
ATOM 1990 O O . GLY A 1 259 ? 20.831 -5.689 -4.061 1.00 97.12 259 GLY A O 1
ATOM 1991 N N . GLU A 1 260 ? 23.020 -5.210 -4.230 1.00 93.62 260 GLU A N 1
ATOM 1992 C CA . GLU A 1 260 ? 22.912 -4.174 -5.272 1.00 93.62 260 GLU A CA 1
ATOM 1993 C C . GLU A 1 260 ? 23.940 -4.410 -6.409 1.00 93.62 260 GLU A C 1
ATOM 1995 O O . GLU A 1 260 ? 24.891 -3.639 -6.541 1.00 93.62 260 GLU A O 1
ATOM 2000 N N . PRO A 1 261 ? 23.806 -5.479 -7.223 1.00 93.50 261 PRO A N 1
ATOM 2001 C CA . PRO A 1 261 ? 22.722 -6.464 -7.223 1.00 93.50 261 PRO A CA 1
ATOM 2002 C C . PRO A 1 261 ? 22.961 -7.664 -6.281 1.00 93.50 261 PRO A C 1
ATOM 2004 O O . PRO A 1 261 ? 24.096 -7.916 -5.860 1.00 93.50 261 PRO A O 1
ATOM 2007 N N . PRO A 1 262 ? 21.913 -8.440 -5.935 1.00 96.94 262 PRO A N 1
ATOM 2008 C CA . PRO A 1 262 ? 22.069 -9.700 -5.208 1.00 96.94 262 PRO A CA 1
ATOM 2009 C C . PRO A 1 262 ? 22.916 -10.714 -5.985 1.00 96.94 262 PRO A C 1
ATOM 2011 O O . PRO A 1 262 ? 22.861 -10.774 -7.211 1.00 96.94 262 PRO A O 1
ATOM 2014 N N . LYS A 1 263 ? 23.638 -11.597 -5.276 1.00 97.06 263 LYS A N 1
ATOM 2015 C CA . LYS A 1 263 ? 24.390 -12.703 -5.915 1.00 97.06 263 LYS A CA 1
ATOM 2016 C C . LYS A 1 263 ? 23.483 -13.659 -6.694 1.00 97.06 263 LYS A C 1
ATOM 2018 O O . LYS A 1 263 ? 23.907 -14.247 -7.682 1.00 97.06 263 LYS A O 1
ATOM 2023 N N . ARG A 1 264 ? 22.253 -13.845 -6.210 1.00 96.62 264 ARG A N 1
ATOM 2024 C CA . ARG A 1 264 ? 21.190 -14.620 -6.857 1.00 96.62 264 ARG A CA 1
ATOM 2025 C C . ARG A 1 264 ? 19.908 -13.789 -6.794 1.00 96.62 264 ARG A C 1
ATOM 2027 O O . ARG A 1 264 ? 19.186 -13.885 -5.810 1.00 96.62 264 ARG A O 1
ATOM 2034 N N . PRO A 1 265 ? 19.651 -12.912 -7.775 1.00 97.94 265 PRO A N 1
ATOM 2035 C CA . PRO A 1 265 ? 18.451 -12.085 -7.764 1.00 97.94 265 PRO A CA 1
ATOM 2036 C C . PRO A 1 265 ? 17.189 -12.954 -7.724 1.00 97.94 265 PRO A C 1
ATOM 2038 O O . PRO A 1 265 ? 17.016 -13.845 -8.556 1.00 97.94 265 PRO A O 1
ATOM 2041 N N . THR A 1 266 ? 16.309 -12.714 -6.750 1.00 98.69 266 THR A N 1
ATOM 2042 C CA . THR A 1 266 ? 15.059 -13.474 -6.619 1.00 98.69 266 THR A CA 1
ATOM 2043 C C . THR A 1 266 ? 14.142 -13.170 -7.808 1.00 98.69 266 THR A C 1
ATOM 2045 O O . THR A 1 266 ? 13.898 -11.992 -8.083 1.00 98.69 266 THR A O 1
ATOM 2048 N N . PRO A 1 267 ? 13.619 -14.184 -8.518 1.00 98.56 267 PRO A N 1
ATOM 2049 C CA . PRO A 1 267 ? 12.674 -13.968 -9.604 1.00 98.56 267 PRO A CA 1
ATOM 2050 C C . PRO A 1 267 ? 11.251 -13.738 -9.083 1.00 98.56 267 PRO A C 1
ATOM 2052 O O . PRO A 1 267 ? 10.831 -14.324 -8.084 1.00 98.56 267 PRO A O 1
ATOM 2055 N N . ILE A 1 268 ? 10.481 -12.949 -9.824 1.00 98.75 268 ILE A N 1
ATOM 2056 C CA . ILE A 1 268 ? 9.021 -12.975 -9.810 1.00 98.75 268 ILE A CA 1
ATOM 2057 C C . ILE A 1 268 ? 8.631 -14.194 -10.644 1.00 98.75 268 ILE A C 1
ATOM 2059 O O . ILE A 1 268 ? 8.669 -14.149 -11.872 1.00 98.75 268 ILE A O 1
ATOM 2063 N N . VAL A 1 269 ? 8.304 -15.312 -9.991 1.00 98.69 269 VAL A N 1
ATOM 2064 C CA . VAL A 1 269 ? 7.967 -16.565 -10.687 1.00 98.69 269 VAL A CA 1
ATOM 2065 C C . VAL A 1 269 ? 6.784 -16.323 -11.614 1.00 98.69 269 VAL A C 1
ATOM 2067 O O . VAL A 1 269 ? 6.808 -16.712 -12.783 1.00 98.69 269 VAL A O 1
ATOM 2070 N N . ARG A 1 270 ? 5.760 -15.634 -11.102 1.00 98.38 270 ARG A N 1
ATOM 2071 C CA . ARG A 1 270 ? 4.607 -15.216 -11.890 1.00 98.38 270 ARG A CA 1
ATOM 2072 C C . ARG A 1 270 ? 3.880 -14.053 -11.222 1.00 98.38 270 ARG A C 1
ATOM 2074 O O . ARG A 1 270 ? 3.728 -14.040 -10.007 1.00 98.38 270 ARG A O 1
ATOM 2081 N N . ALA A 1 271 ? 3.385 -13.116 -12.019 1.00 98.56 271 ALA A N 1
ATOM 2082 C CA . ALA A 1 271 ? 2.465 -12.071 -11.584 1.00 98.56 271 ALA A CA 1
ATOM 2083 C C . ALA A 1 271 ? 1.092 -12.295 -12.229 1.00 98.56 271 ALA A C 1
ATOM 2085 O O . ALA A 1 271 ? 1.006 -12.572 -13.429 1.00 98.56 271 ALA A O 1
ATOM 2086 N N . ARG A 1 272 ? 0.010 -12.200 -11.450 1.00 98.00 272 ARG A N 1
ATOM 2087 C CA . ARG A 1 272 ? -1.368 -12.356 -11.944 1.00 98.00 272 ARG A CA 1
ATOM 2088 C C . ARG A 1 272 ? -2.335 -11.432 -11.228 1.00 98.00 272 ARG A C 1
ATOM 2090 O O . ARG A 1 272 ? -2.179 -11.158 -10.045 1.00 98.00 272 ARG A O 1
ATOM 2097 N N . MET A 1 273 ? -3.394 -11.051 -11.927 1.00 98.50 273 MET A N 1
ATOM 2098 C CA . MET A 1 273 ? -4.578 -10.482 -11.296 1.00 98.50 273 MET A CA 1
ATOM 2099 C C . MET A 1 273 ? -5.428 -11.597 -10.691 1.00 98.50 273 MET A C 1
ATOM 2101 O O . MET A 1 273 ? -5.705 -12.583 -11.374 1.00 98.50 273 MET A O 1
ATOM 2105 N N . ALA A 1 274 ? -5.875 -11.443 -9.443 1.00 98.00 274 ALA A N 1
ATOM 2106 C CA . ALA A 1 274 ? -6.720 -12.441 -8.788 1.00 98.00 274 ALA A CA 1
ATOM 2107 C C . ALA A 1 274 ? -8.046 -12.645 -9.537 1.00 98.00 274 ALA A C 1
ATOM 2109 O O . ALA A 1 274 ? -8.520 -13.772 -9.658 1.00 98.00 274 ALA A O 1
ATOM 2110 N N . LEU A 1 275 ? -8.617 -11.579 -10.110 1.00 97.56 275 LEU A N 1
ATOM 2111 C CA . LEU A 1 275 ? -9.810 -11.670 -10.957 1.00 97.56 275 LEU A CA 1
ATOM 2112 C C . LEU A 1 275 ? -9.621 -12.602 -12.165 1.00 97.56 275 LEU A C 1
ATOM 2114 O O . LEU A 1 275 ? -10.566 -13.278 -12.566 1.00 97.56 275 LEU A O 1
ATOM 2118 N N . ASP A 1 276 ? -8.406 -12.683 -12.703 1.00 97.19 276 ASP A N 1
ATOM 2119 C CA . ASP A 1 276 ? -8.093 -13.488 -13.886 1.00 97.19 276 ASP A CA 1
ATOM 2120 C C . ASP A 1 276 ? -7.745 -14.952 -13.510 1.00 97.19 276 ASP A C 1
ATOM 2122 O O . ASP A 1 276 ? -7.523 -15.789 -14.383 1.00 97.19 276 ASP A O 1
ATOM 2126 N N . MET A 1 277 ? -7.708 -15.289 -12.212 1.00 96.19 277 MET A N 1
ATOM 2127 C CA . MET A 1 277 ? -7.519 -16.660 -11.717 1.00 96.19 277 MET A CA 1
ATOM 2128 C C . MET A 1 277 ? -8.844 -17.443 -11.692 1.00 96.19 277 MET A C 1
ATOM 2130 O O . MET A 1 277 ? -9.913 -16.830 -11.541 1.00 96.19 277 MET A O 1
ATOM 2134 N N . PRO A 1 278 ? -8.810 -18.790 -11.770 1.00 96.06 278 PRO A N 1
ATOM 2135 C CA . PRO A 1 278 ? -9.984 -19.624 -11.525 1.00 96.06 278 PRO A CA 1
ATOM 2136 C C . PRO A 1 278 ? -10.612 -19.300 -10.168 1.00 96.06 278 PRO A C 1
ATOM 2138 O O . PRO A 1 278 ? -9.902 -19.182 -9.174 1.00 96.06 278 PRO A O 1
ATOM 2141 N N . ALA A 1 279 ? -11.941 -19.176 -10.105 1.00 93.44 279 ALA A N 1
ATOM 2142 C CA . ALA A 1 279 ? -12.633 -18.743 -8.886 1.00 93.44 279 ALA A CA 1
ATOM 2143 C C . ALA A 1 279 ? -12.315 -19.614 -7.656 1.00 93.44 279 ALA A C 1
ATOM 2145 O O . ALA A 1 279 ? -12.205 -19.086 -6.555 1.00 93.44 279 ALA A O 1
ATOM 2146 N N . ALA A 1 280 ? -12.109 -20.921 -7.852 1.00 93.12 280 ALA A N 1
ATOM 2147 C CA . ALA A 1 280 ? -11.745 -21.863 -6.792 1.00 93.12 280 ALA A CA 1
ATOM 2148 C C . ALA A 1 280 ? -10.323 -21.660 -6.229 1.00 93.12 280 ALA A C 1
ATOM 2150 O O . ALA A 1 280 ? -10.034 -22.119 -5.131 1.00 93.12 280 ALA A O 1
ATOM 2151 N N . GLU A 1 281 ? -9.443 -20.980 -6.967 1.00 92.19 281 GLU A N 1
ATOM 2152 C CA . GLU A 1 281 ? -8.055 -20.702 -6.574 1.00 92.19 281 GLU A CA 1
ATOM 2153 C C . GLU A 1 281 ? -7.874 -19.276 -6.031 1.00 92.19 281 GLU A C 1
ATOM 2155 O O . GLU A 1 281 ? -6.786 -18.918 -5.575 1.00 92.19 281 GLU A O 1
ATOM 2160 N N . ARG A 1 282 ? -8.914 -18.431 -6.092 1.00 92.94 282 ARG A N 1
ATOM 2161 C CA . ARG A 1 282 ? -8.836 -17.051 -5.602 1.00 92.94 282 ARG A CA 1
ATOM 2162 C C . ARG A 1 282 ? -8.797 -17.052 -4.073 1.00 92.94 282 ARG A C 1
ATOM 2164 O O . ARG A 1 282 ? -9.700 -17.618 -3.455 1.00 92.94 282 ARG A O 1
ATOM 2171 N N . PRO A 1 283 ? -7.812 -16.390 -3.445 1.00 90.62 283 PRO A N 1
ATOM 2172 C CA . PRO A 1 283 ? -7.805 -16.256 -1.997 1.00 90.62 283 PRO A CA 1
ATOM 2173 C C . PRO A 1 283 ? -8.988 -15.384 -1.561 1.00 90.62 283 PRO A C 1
ATOM 2175 O O . PRO A 1 283 ? -9.244 -14.327 -2.145 1.00 90.62 283 PRO A O 1
ATOM 2178 N N . LYS A 1 284 ? -9.701 -15.794 -0.508 1.00 94.56 284 LYS A N 1
ATOM 2179 C CA . LYS A 1 284 ? -10.663 -14.913 0.154 1.00 94.56 284 LYS A CA 1
ATOM 2180 C C . LYS A 1 284 ? -9.916 -14.109 1.213 1.00 94.56 284 LYS A C 1
ATOM 2182 O O . LYS A 1 284 ? -9.667 -14.615 2.305 1.00 94.56 284 LYS A O 1
ATOM 2187 N N . ILE A 1 285 ? -9.557 -12.877 0.866 1.00 97.19 285 ILE A N 1
ATOM 2188 C CA . ILE A 1 285 ? -8.883 -11.939 1.766 1.00 97.19 285 ILE A CA 1
ATOM 2189 C C . ILE A 1 285 ? -9.897 -10.901 2.224 1.00 97.19 285 ILE A C 1
ATOM 2191 O O . ILE A 1 285 ? -10.503 -10.205 1.407 1.00 97.19 285 ILE A O 1
ATOM 2195 N N . GLU A 1 286 ? -10.076 -10.794 3.532 1.00 97.69 286 GLU A N 1
ATOM 2196 C CA . GLU A 1 286 ? -10.851 -9.729 4.152 1.00 97.69 286 GLU A CA 1
ATOM 2197 C C . GLU A 1 286 ? -9.932 -8.899 5.047 1.00 97.69 286 GLU A C 1
ATOM 2199 O O . GLU A 1 286 ? -9.061 -9.435 5.730 1.00 97.69 286 GLU A O 1
ATOM 2204 N N . VAL A 1 287 ? -10.125 -7.587 5.048 1.00 97.69 287 VAL A N 1
ATOM 2205 C CA . VAL A 1 287 ? -9.384 -6.637 5.880 1.00 97.69 287 VAL A CA 1
ATOM 2206 C C . VAL A 1 287 ? -10.381 -5.971 6.817 1.00 97.69 287 VAL A C 1
ATOM 2208 O O . VAL A 1 287 ? -11.503 -5.654 6.416 1.00 97.69 287 VAL A O 1
ATOM 2211 N N . MET A 1 288 ? -10.009 -5.781 8.079 1.00 97.88 288 MET A N 1
ATOM 2212 C CA . MET A 1 288 ? -10.840 -5.028 9.011 1.00 97.88 288 MET A CA 1
ATOM 2213 C C . MET A 1 288 ? -10.956 -3.574 8.537 1.00 97.88 288 MET A C 1
ATOM 2215 O O . MET A 1 288 ? -9.956 -2.922 8.235 1.00 97.88 288 MET A O 1
ATOM 2219 N N . LYS A 1 289 ? -12.181 -3.050 8.482 1.00 97.94 289 LYS A N 1
ATOM 2220 C CA . LYS A 1 289 ? -12.458 -1.656 8.130 1.00 97.94 289 LYS A CA 1
ATOM 2221 C C . LYS A 1 289 ? -11.842 -0.746 9.185 1.00 97.94 289 LYS A C 1
ATOM 2223 O O . LYS A 1 289 ? -12.203 -0.829 10.360 1.00 97.94 289 LYS A O 1
ATOM 2228 N N . THR A 1 290 ? -10.957 0.145 8.765 1.00 96.81 290 THR A N 1
ATOM 2229 C CA . THR A 1 290 ? -10.208 1.028 9.666 1.00 96.81 290 THR A CA 1
ATOM 2230 C C . THR A 1 290 ? -11.077 2.096 10.339 1.00 96.81 290 THR A C 1
ATOM 2232 O O . THR A 1 290 ? -10.764 2.534 11.439 1.00 96.81 290 THR A O 1
ATOM 2235 N N . GLY A 1 291 ? -12.238 2.425 9.771 1.00 95.94 291 GLY A N 1
ATOM 2236 C CA . GLY A 1 291 ? -13.237 3.292 10.406 1.00 95.94 291 GLY A CA 1
ATOM 2237 C C . GLY A 1 291 ? -14.155 2.588 11.415 1.00 95.94 291 GLY A C 1
ATOM 2238 O O . GLY A 1 291 ? -14.985 3.245 12.047 1.00 95.94 291 GLY A O 1
ATOM 2239 N N . SER A 1 292 ? -14.051 1.261 11.570 1.00 97.31 292 SER A N 1
ATOM 2240 C CA . SER A 1 292 ? -14.939 0.482 12.446 1.00 97.31 292 SER A CA 1
ATOM 2241 C C . SER A 1 292 ? -14.638 0.663 13.938 1.00 97.31 292 SER A C 1
ATOM 2243 O O . SER A 1 292 ? -13.510 0.935 14.349 1.00 97.31 292 SER A O 1
ATOM 2245 N N . GLU A 1 293 ? -15.646 0.424 14.780 1.00 96.50 293 GLU A N 1
ATOM 2246 C CA . GLU A 1 293 ? -15.469 0.385 16.238 1.00 96.50 293 GLU A CA 1
ATOM 2247 C C . GLU A 1 293 ? -14.541 -0.753 16.687 1.00 96.50 293 GLU A C 1
ATOM 2249 O O . GLU A 1 293 ? -13.816 -0.607 17.673 1.00 96.50 293 GLU A O 1
ATOM 2254 N N . SER A 1 294 ? -14.518 -1.878 15.964 1.00 96.88 294 SER A N 1
ATOM 2255 C CA . SER A 1 294 ? -13.557 -2.954 16.221 1.00 96.88 294 SER A CA 1
ATOM 2256 C C . SER A 1 294 ? -12.116 -2.503 16.012 1.00 96.88 294 SER A C 1
ATOM 2258 O O . SER A 1 294 ? -11.268 -2.774 16.862 1.00 96.88 294 SER A O 1
ATOM 2260 N N . PHE A 1 295 ? -11.838 -1.772 14.929 1.00 97.00 295 PHE A N 1
ATOM 2261 C CA . PHE A 1 295 ? -10.485 -1.300 14.652 1.00 97.00 295 PHE A CA 1
ATOM 2262 C C . PHE A 1 295 ? -10.013 -0.267 15.680 1.00 97.00 295 PHE A C 1
ATOM 2264 O O . PHE A 1 295 ? -8.876 -0.340 16.139 1.00 97.00 295 PHE A O 1
ATOM 2271 N N . LYS A 1 296 ? -10.895 0.637 16.126 1.00 95.31 296 LYS A N 1
ATOM 2272 C CA . LYS A 1 296 ? -10.577 1.584 17.210 1.00 95.31 296 LYS A CA 1
ATOM 2273 C C . LYS A 1 296 ? -10.155 0.854 18.487 1.00 95.31 296 LYS A C 1
ATOM 2275 O O . LYS A 1 296 ? -9.080 1.123 19.016 1.00 95.31 296 LYS A O 1
ATOM 2280 N N . LYS A 1 297 ? -10.937 -0.142 18.922 1.00 95.12 297 LYS A N 1
ATOM 2281 C CA . LYS A 1 297 ? -10.598 -0.985 20.085 1.00 95.12 297 LYS A CA 1
ATOM 2282 C C . LYS A 1 297 ? -9.289 -1.741 19.883 1.00 95.12 297 LYS A C 1
ATOM 2284 O O . LYS A 1 297 ? -8.512 -1.881 20.821 1.00 95.12 297 LYS A O 1
ATOM 2289 N N . TYR A 1 298 ? -9.049 -2.243 18.674 1.00 95.81 298 TYR A N 1
ATOM 2290 C CA . TYR A 1 298 ? -7.808 -2.928 18.326 1.00 95.81 298 TYR A CA 1
ATOM 2291 C C . TYR A 1 298 ? -6.596 -1.997 18.491 1.00 95.81 298 TYR A C 1
ATOM 2293 O O . TYR A 1 298 ? -5.642 -2.357 19.176 1.00 95.81 298 TYR A O 1
ATOM 2301 N N . VAL A 1 299 ? -6.662 -0.775 17.954 1.00 95.44 299 VAL A N 1
ATOM 2302 C CA . VAL A 1 299 ? -5.602 0.240 18.091 1.00 95.44 299 VAL A CA 1
ATOM 2303 C C . VAL A 1 299 ? -5.388 0.653 19.553 1.00 95.44 299 VAL A C 1
ATOM 2305 O O . VAL A 1 299 ? -4.244 0.806 19.988 1.00 95.44 299 VAL A O 1
ATOM 2308 N N . GLU A 1 300 ? -6.461 0.781 20.336 1.00 93.25 300 GLU A N 1
ATOM 2309 C CA . GLU A 1 300 ? -6.379 1.020 21.782 1.00 93.25 300 GLU A CA 1
ATOM 2310 C C . GLU A 1 300 ? -5.673 -0.132 22.511 1.00 93.25 300 GLU A C 1
ATOM 2312 O O . GLU A 1 300 ? -4.784 0.107 23.329 1.00 93.25 300 GLU A O 1
ATOM 2317 N N . ALA A 1 301 ? -6.012 -1.382 22.185 1.00 93.50 301 ALA A N 1
ATOM 2318 C CA . ALA A 1 301 ? -5.405 -2.570 22.783 1.00 93.50 301 ALA A CA 1
ATOM 2319 C C . ALA A 1 301 ? -3.925 -2.750 22.407 1.00 93.50 301 ALA A C 1
ATOM 2321 O O . ALA A 1 301 ? -3.169 -3.335 23.183 1.00 93.50 301 ALA A O 1
ATOM 2322 N N . LEU A 1 302 ? -3.489 -2.219 21.258 1.00 94.06 302 LEU A N 1
ATOM 2323 C CA . LEU A 1 302 ? -2.068 -2.125 20.906 1.00 94.06 302 LEU A CA 1
ATOM 2324 C C . LEU A 1 302 ? -1.307 -1.111 21.778 1.00 94.06 302 LEU A C 1
ATOM 2326 O O . LEU A 1 302 ? -0.078 -1.137 21.815 1.00 94.06 302 LEU A O 1
ATOM 2330 N N . GLY A 1 303 ? -2.006 -0.186 22.447 1.00 93.75 303 GLY A N 1
ATOM 2331 C CA . GLY A 1 303 ? -1.380 0.935 23.150 1.00 93.75 303 GLY A CA 1
ATOM 2332 C C . GLY A 1 303 ? -0.617 1.872 22.208 1.00 93.75 303 GLY A C 1
ATOM 2333 O O . GLY A 1 303 ? 0.313 2.560 22.632 1.00 93.75 303 GLY A O 1
ATOM 2334 N N . ALA A 1 304 ? -0.975 1.873 20.919 1.00 92.00 304 ALA A N 1
ATOM 2335 C CA . ALA A 1 304 ? -0.241 2.589 19.881 1.00 92.00 304 ALA A CA 1
ATOM 2336 C C . ALA A 1 304 ? -0.538 4.097 19.869 1.00 92.00 304 ALA A C 1
ATOM 2338 O O . ALA A 1 304 ? 0.253 4.873 19.328 1.00 92.00 304 ALA A O 1
ATOM 2339 N N . VAL A 1 305 ? -1.655 4.510 20.480 1.00 94.69 305 VAL A N 1
ATOM 2340 C CA . VAL A 1 305 ? -2.126 5.898 20.515 1.00 94.69 305 VAL A CA 1
ATOM 2341 C C . VAL A 1 305 ? -2.287 6.364 21.956 1.00 94.69 305 VAL A C 1
ATOM 2343 O O . VAL A 1 305 ? -2.927 5.702 22.772 1.00 94.69 305 VAL A O 1
ATOM 2346 N N . LYS A 1 306 ? -1.723 7.531 22.267 1.00 94.88 306 LYS A N 1
ATOM 2347 C CA . LYS A 1 306 ? -1.849 8.194 23.565 1.00 94.88 306 LYS A CA 1
ATOM 2348 C C . LYS A 1 306 ? -2.073 9.686 23.357 1.00 94.88 306 LYS A C 1
ATOM 2350 O O . LYS A 1 30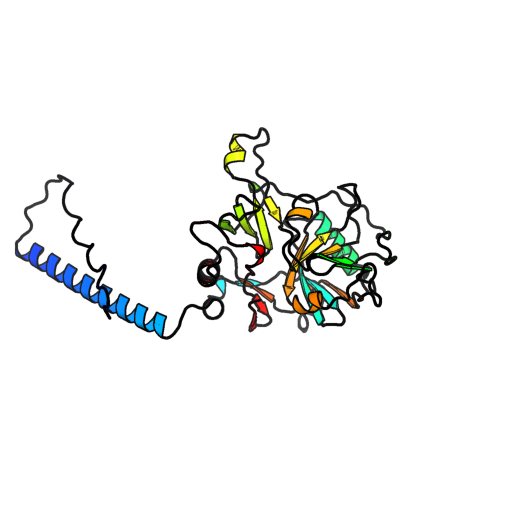6 ? -1.249 10.342 22.730 1.00 94.88 306 LYS A O 1
ATOM 2355 N N . ASP A 1 307 ? -3.177 10.218 23.878 1.00 93.00 307 ASP A N 1
ATOM 2356 C CA . ASP A 1 307 ? -3.514 11.651 23.811 1.00 93.00 307 ASP A CA 1
ATOM 2357 C C . ASP A 1 307 ? -3.466 12.220 22.372 1.00 93.00 307 ASP A C 1
ATOM 2359 O O . ASP A 1 307 ? -2.946 13.307 22.118 1.00 93.00 307 ASP A O 1
ATOM 2363 N N . GLY A 1 308 ? -3.959 11.439 21.400 1.00 93.50 308 GLY A N 1
ATOM 2364 C CA . GLY A 1 308 ? -3.941 11.779 19.969 1.00 93.50 308 GLY A CA 1
ATOM 2365 C C . GLY A 1 308 ? -2.568 11.664 19.294 1.00 93.50 308 GLY A C 1
ATOM 2366 O O . GLY A 1 308 ? -2.444 11.970 18.109 1.00 93.50 308 GLY A O 1
ATOM 2367 N N . TYR A 1 309 ? -1.536 11.229 20.020 1.00 97.25 309 TYR A N 1
ATOM 2368 C CA . TYR A 1 309 ? -0.217 10.926 19.477 1.00 97.25 309 TYR A CA 1
ATOM 2369 C C . TYR A 1 309 ? -0.075 9.428 19.202 1.00 97.25 309 TYR A C 1
ATOM 2371 O O . TYR A 1 309 ? -0.182 8.604 20.110 1.00 97.25 309 TYR A O 1
ATOM 2379 N N . VAL A 1 310 ? 0.201 9.088 17.950 1.00 97.62 310 VAL A N 1
ATOM 2380 C CA . VAL A 1 310 ? 0.504 7.739 17.480 1.00 97.62 310 VAL A CA 1
ATOM 2381 C C . VAL A 1 310 ? 2.010 7.520 17.599 1.00 97.62 310 VAL A C 1
ATOM 2383 O O . VAL A 1 310 ? 2.791 8.311 17.069 1.00 97.62 310 VAL A O 1
ATOM 2386 N N . LYS A 1 311 ? 2.432 6.458 18.298 1.00 95.44 311 LYS A N 1
ATOM 2387 C CA . LYS A 1 311 ? 3.857 6.131 18.479 1.00 95.44 311 LYS A CA 1
ATOM 2388 C C . LYS A 1 311 ? 4.557 5.975 17.128 1.00 95.44 311 LYS A C 1
ATOM 2390 O O . LYS A 1 311 ? 5.557 6.648 16.880 1.00 95.44 311 LYS A O 1
ATOM 2395 N N . ASP A 1 312 ? 4.007 5.105 16.289 1.00 95.69 312 ASP A N 1
ATOM 2396 C CA . ASP A 1 312 ? 4.346 4.978 14.879 1.00 95.69 312 ASP A CA 1
ATOM 2397 C C . ASP A 1 312 ? 3.159 4.357 14.133 1.00 95.69 312 ASP A C 1
ATOM 2399 O O . ASP A 1 312 ? 2.714 3.262 14.474 1.00 95.69 312 ASP A O 1
ATOM 2403 N N . VAL A 1 313 ? 2.619 5.052 13.130 1.00 97.38 313 VAL A N 1
ATOM 2404 C CA . VAL A 1 313 ? 1.510 4.517 12.326 1.00 97.38 313 VAL A CA 1
ATOM 2405 C C . VAL A 1 313 ? 1.940 3.316 11.476 1.00 97.38 313 VAL A C 1
ATOM 2407 O O . VAL A 1 313 ? 1.116 2.450 11.202 1.00 97.38 313 VAL A O 1
ATOM 2410 N N . CYS A 1 314 ? 3.224 3.209 11.111 1.00 96.81 314 CYS A N 1
ATOM 2411 C CA . CYS A 1 314 ? 3.732 2.072 10.340 1.00 96.81 314 CYS A CA 1
ATOM 2412 C C . CYS A 1 314 ? 3.815 0.767 11.150 1.00 96.81 314 CYS A C 1
ATOM 2414 O O . CYS A 1 314 ? 3.943 -0.297 10.548 1.00 96.81 314 CYS A O 1
ATOM 2416 N N . ASP A 1 315 ? 3.719 0.836 12.483 1.00 95.12 315 ASP A N 1
ATOM 2417 C CA . ASP A 1 315 ? 3.670 -0.339 13.366 1.00 95.12 315 ASP A CA 1
ATOM 2418 C C . ASP A 1 315 ? 2.238 -0.886 13.528 1.00 95.12 315 ASP A C 1
ATOM 2420 O O . ASP A 1 315 ? 2.026 -1.918 14.163 1.00 95.12 315 ASP A O 1
ATOM 2424 N N . ILE A 1 316 ? 1.232 -0.204 12.971 1.00 95.88 316 ILE A N 1
ATOM 2425 C CA . ILE A 1 316 ? -0.174 -0.590 13.077 1.00 95.88 316 ILE A CA 1
ATOM 2426 C C . ILE A 1 316 ? -0.618 -1.198 11.747 1.00 95.88 316 ILE A C 1
ATOM 2428 O O . ILE A 1 316 ? -0.738 -0.508 10.737 1.00 95.88 316 ILE A O 1
ATOM 2432 N N . THR A 1 317 ? -0.928 -2.493 11.764 1.00 94.69 317 THR A N 1
ATOM 2433 C CA . THR A 1 317 ? -1.507 -3.197 10.611 1.00 94.69 317 THR A CA 1
ATOM 2434 C C . THR A 1 317 ? -2.963 -3.548 10.890 1.00 94.69 317 THR A C 1
ATOM 2436 O O . THR A 1 317 ? -3.282 -4.056 11.967 1.00 94.69 317 THR A O 1
ATOM 2439 N N . ALA A 1 318 ? -3.849 -3.300 9.922 1.00 95.50 318 ALA A N 1
ATOM 2440 C CA . ALA A 1 318 ? -5.237 -3.740 10.003 1.00 95.50 318 ALA A CA 1
ATOM 2441 C C . ALA A 1 318 ? -5.316 -5.277 10.068 1.00 95.50 318 ALA A C 1
ATOM 2443 O O . ALA A 1 318 ? -4.701 -5.943 9.230 1.00 95.50 318 ALA A O 1
ATOM 2444 N N . PRO A 1 319 ? -6.062 -5.862 11.026 1.00 96.75 319 PRO A N 1
ATOM 2445 C CA . PRO A 1 319 ? -6.280 -7.303 11.064 1.00 96.75 319 PRO A CA 1
ATOM 2446 C C . PRO A 1 319 ? -6.850 -7.820 9.743 1.00 96.75 319 PRO A C 1
ATOM 2448 O O . PRO A 1 319 ? -7.649 -7.137 9.092 1.00 96.75 319 PRO A O 1
ATOM 2451 N N . ARG A 1 320 ? -6.469 -9.042 9.361 1.00 96.25 320 ARG A N 1
ATOM 2452 C CA . ARG A 1 320 ? -6.954 -9.699 8.141 1.00 96.25 320 ARG A CA 1
ATOM 2453 C C . ARG A 1 320 ? -7.625 -11.030 8.457 1.00 96.25 320 ARG A C 1
ATOM 2455 O O . ARG A 1 320 ? -7.305 -11.668 9.456 1.00 96.25 320 ARG A O 1
ATOM 2462 N N . ARG A 1 321 ? -8.547 -11.456 7.593 1.00 95.56 321 ARG A N 1
ATOM 2463 C CA . ARG A 1 321 ? -9.050 -12.832 7.530 1.00 95.56 321 ARG A CA 1
ATOM 2464 C C . ARG A 1 321 ? -8.661 -13.434 6.188 1.00 95.56 321 ARG A C 1
ATOM 2466 O O . ARG A 1 321 ? -9.096 -12.949 5.147 1.00 95.56 321 ARG A O 1
ATOM 2473 N N . ILE A 1 322 ? -7.867 -14.498 6.217 1.00 94.31 322 ILE A N 1
ATOM 2474 C CA . ILE A 1 322 ? -7.446 -15.247 5.031 1.00 94.31 322 ILE A CA 1
ATOM 2475 C C . ILE A 1 322 ? -8.178 -16.581 5.040 1.00 94.31 322 ILE A C 1
ATOM 2477 O O . ILE A 1 322 ? -7.960 -17.424 5.911 1.00 94.31 322 ILE A O 1
ATOM 2481 N N . ASN A 1 323 ? -9.103 -16.764 4.099 1.00 92.00 323 ASN A N 1
ATOM 2482 C CA . ASN A 1 323 ? -9.965 -17.947 4.023 1.00 92.00 323 ASN A CA 1
ATOM 2483 C C . ASN A 1 323 ? -10.662 -18.259 5.368 1.00 92.00 323 ASN A C 1
ATOM 2485 O O . ASN A 1 323 ? -10.780 -19.414 5.773 1.00 92.00 323 ASN A O 1
ATOM 2489 N N . GLY A 1 324 ? -11.089 -17.207 6.078 1.00 88.81 324 GLY A N 1
ATOM 2490 C CA . GLY A 1 324 ? -11.765 -17.288 7.378 1.00 88.81 324 GLY A CA 1
ATOM 2491 C C . GLY A 1 324 ? -10.845 -17.385 8.602 1.00 88.81 324 GLY A C 1
ATOM 2492 O O . GLY A 1 324 ? -11.343 -17.310 9.722 1.00 88.81 324 GLY A O 1
ATOM 2493 N N . LYS A 1 325 ? -9.524 -17.515 8.428 1.00 90.88 325 LYS A N 1
ATOM 2494 C CA . LYS A 1 325 ? -8.557 -17.514 9.538 1.00 90.88 325 LYS A CA 1
ATOM 2495 C C . LYS A 1 325 ? -8.045 -16.111 9.808 1.00 90.88 325 LYS A C 1
ATOM 2497 O O . LYS A 1 325 ? -7.693 -15.406 8.870 1.00 90.88 325 LYS A O 1
ATOM 2502 N N . ILE A 1 326 ? -8.005 -15.717 11.075 1.00 91.75 326 ILE A N 1
ATOM 2503 C CA . ILE A 1 326 ? -7.553 -14.384 11.475 1.00 91.75 326 ILE A CA 1
ATOM 2504 C C . ILE A 1 326 ? -6.035 -14.334 11.523 1.00 91.75 326 ILE A C 1
ATOM 2506 O O . ILE A 1 326 ? -5.411 -15.136 12.212 1.00 91.75 326 ILE A O 1
ATOM 2510 N N . GLU A 1 327 ? -5.488 -13.336 10.841 1.00 89.12 327 GLU A N 1
ATOM 2511 C CA . GLU A 1 327 ? -4.067 -13.039 10.753 1.00 89.12 327 GLU A CA 1
ATOM 2512 C C . GLU A 1 327 ? -3.816 -11.611 11.249 1.00 89.12 327 GLU A C 1
ATOM 2514 O O . GLU A 1 327 ? -4.363 -10.628 10.730 1.00 89.12 327 GLU A O 1
ATOM 2519 N N . ILE A 1 328 ? -2.961 -11.498 12.262 1.00 80.62 328 ILE A N 1
ATOM 2520 C CA . ILE A 1 328 ? -2.480 -10.233 12.819 1.00 80.62 328 ILE A CA 1
ATOM 2521 C C . ILE A 1 328 ? -0.958 -10.291 12.711 1.00 80.62 328 ILE A C 1
ATOM 2523 O O . ILE A 1 328 ? -0.351 -11.230 13.222 1.00 80.62 328 ILE A O 1
ATOM 2527 N N . LEU A 1 329 ? -0.383 -9.354 11.950 1.00 62.69 329 LEU A N 1
ATOM 2528 C CA . LEU A 1 329 ? 1.068 -9.223 11.769 1.00 62.69 329 LEU A CA 1
ATOM 2529 C C . LEU A 1 329 ? 1.712 -8.558 12.986 1.00 62.69 329 LEU A C 1
ATOM 2531 O O . LEU A 1 329 ? 1.045 -7.694 13.596 1.00 62.69 329 LEU A O 1
#